Protein 9V8E (pdb70)

Secondary structure (DSSP, 8-state):
-HHHHHHHHHHHHHHHHHH-SS-HHHHHHHHT---EEE-SHHHHHHH----HHHHHHHHHHHHHHHHHHHHHHHHHTSTTGGGS-HHHHHHHHHHHHHHHHHHHHHTTEETTEEEEGGGTEEEEHHHHHTSTTTGGGTSHHHHHHHHHHHTT---HHHHHHHHHHHHT-TTSTT-S-HHHHHHHHHHHHHHHHHHHHHH-TT-TTHHHHHHHHHHHHHHHHHHHHHHHHHHHHH-SS----HHHHHHHTT-/--TT--------

Organism: Homo sapiens (NCBI:txid9606)

Solvent-accessible surface area: 12964 Å² total

Foldseek 3Di:
DVVVLVVLLVLLLVLLVVQDQCFLVNLVCPVVDPAQEAEDDVSVVVVDPDDPLLVVVVLVQVVLVSQLVSLLSSQVSQPPLVVPDVVQNVLLSLLQSQLLVLVRQLSQDDLFFGADDSRNYTYGLNRQLPDPPPSNPLCVLSSVLSHLSCVLVDGSSLSSLVSNLSSLDLPGPPHDDSVVSVVSSVSSLVSNLSVCCVVPVVDNCSSVVNVVCSVVSVVSVVVNLVSVVVCVPPVPPRDHPPVNCVSSVPD/DDDPCVVVVCVD

B-factor: mean 41.63, std 16.34, range [21.16, 153.34]

Nearest PDB structures (foldseek):
  3b0r-assembly1_A  TM=9.964E-01  e=2.193E-32  Homo sapiens
  5dsh-assembly1_A  TM=9.853E-01  e=3.657E-32  Homo sapiens
  3fur-assembly1_A  TM=9.824E-01  e=1.619E-31  Homo sapiens
  2pob-assembly1_B  TM=9.672E-01  e=5.420E-31  Homo sapiens
  8b90-assembly2_B  TM=9.955E-01  e=2.132E-29  Homo sapiens

Structure (mmCIF, N/CA/C/O backbone):
data_9V8E
#
_entry.id   9V8E
#
_cell.length_a   106.430
_cell.length_b   106.430
_cell.length_c   59.610
_cell.angle_alpha   90.00
_cell.angle_beta   90.00
_cell.angle_gamma   120.00
#
_symmetry.space_group_name_H-M   'P 65'
#
loop_
_entity.id
_entity.type
_entity.pdbx_description
1 polymer 'Peroxisome proliferator-activated receptor gamma'
2 polymer PG11
3 non-polymer DI(HYDROXYETHYL)ETHER
4 water water
#
loop_
_atom_site.group_PDB
_atom_site.id
_atom_site.type_symbol
_atom_site.label_atom_id
_atom_site.label_alt_id
_atom_site.label_comp_id
_atom_site.label_asym_id
_atom_site.label_entity_id
_atom_site.label_seq_id
_atom_site.pdbx_PDB_ins_code
_atom_site.Cartn_x
_atom_site.Cartn_y
_atom_site.Cartn_z
_atom_site.occupancy
_atom_site.B_iso_or_equiv
_atom_site.auth_seq_id
_atom_site.auth_comp_id
_atom_site.auth_asym_id
_atom_site.auth_atom_id
_atom_site.pdbx_PDB_model_num
ATOM 1 N N . GLU A 1 5 ? 11.105 33.083 -21.459 1.00 62.98 207 GLU A N 1
ATOM 2 C CA . GLU A 1 5 ? 9.822 32.863 -20.769 1.00 49.49 207 GLU A CA 1
ATOM 3 C C . GLU A 1 5 ? 9.227 34.211 -20.343 1.00 43.06 207 GLU A C 1
ATOM 4 O O . GLU A 1 5 ? 8.031 34.271 -20.205 1.00 35.25 207 GLU A O 1
ATOM 10 N N . SER A 1 6 ? 10.011 35.307 -20.164 1.00 39.96 208 SER A N 1
ATOM 11 C CA . SER A 1 6 ? 9.416 36.587 -19.778 1.00 39.17 208 SER A CA 1
ATOM 12 C C . SER A 1 6 ? 8.280 36.998 -20.719 1.00 38.33 208 SER A C 1
ATOM 13 O O . SER A 1 6 ? 7.197 37.435 -20.278 1.00 38.39 208 SER A O 1
ATOM 16 N N . ALA A 1 7 ? 8.429 36.793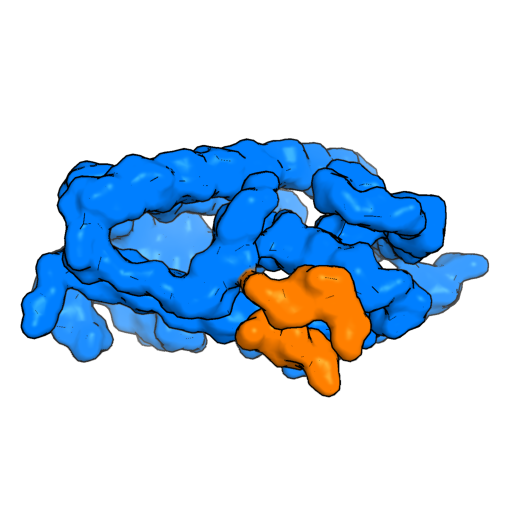 -22.047 1.00 41.96 209 ALA A N 1
ATOM 17 C CA . ALA A 1 7 ? 7.349 37.114 -22.988 1.00 45.67 209 ALA A CA 1
ATOM 18 C C . ALA A 1 7 ? 6.038 36.348 -22.731 1.00 42.87 209 ALA A C 1
ATOM 19 O O . ALA A 1 7 ? 4.945 36.848 -23.016 1.00 45.24 209 ALA A O 1
ATOM 21 N N . ASP A 1 8 ? 6.156 35.120 -22.270 1.00 37.67 210 ASP A N 1
ATOM 22 C CA . ASP A 1 8 ? 4.999 34.288 -21.976 1.00 37.22 210 ASP A CA 1
ATOM 23 C C . ASP A 1 8 ? 4.325 34.867 -20.721 1.00 32.03 210 ASP A C 1
ATOM 24 O O . ASP A 1 8 ? 3.110 34.913 -20.620 1.00 32.17 210 ASP A O 1
ATOM 29 N N . LEU A 1 9 ? 5.128 35.328 -19.767 1.00 31.42 211 LEU A N 1
ATOM 30 C CA . LEU A 1 9 ? 4.582 35.882 -18.538 1.00 29.90 211 LEU A CA 1
ATOM 31 C C . LEU A 1 9 ? 3.858 37.192 -18.825 1.00 30.47 211 LEU A C 1
ATOM 32 O O . LEU A 1 9 ? 2.870 37.514 -18.151 1.00 28.38 211 LEU A O 1
ATOM 37 N N . ARG A 1 10 ? 4.394 38.025 -19.743 1.00 30.36 212 ARG A N 1
ATOM 38 C CA . ARG A 1 10 ? 3.783 39.289 -20.036 1.00 31.70 212 ARG A CA 1
ATOM 39 C C . ARG A 1 10 ? 2.502 39.044 -20.826 1.00 33.26 212 ARG A C 1
ATOM 40 O O . ARG A 1 10 ? 1.519 39.795 -20.657 1.00 31.37 212 ARG A O 1
ATOM 48 N N . ALA A 1 11 ? 2.513 38.017 -21.693 1.00 34.69 213 ALA A N 1
ATOM 49 C CA . ALA A 1 11 ? 1.325 37.674 -22.470 1.00 33.90 213 ALA A CA 1
ATOM 50 C C . ALA A 1 11 ? 0.185 37.199 -21.557 1.00 33.95 213 ALA A C 1
ATOM 51 O O . ALA A 1 11 ? -0.981 37.578 -21.755 1.00 32.92 213 ALA A O 1
ATOM 53 N N . LEU A 1 12 ? 0.519 36.411 -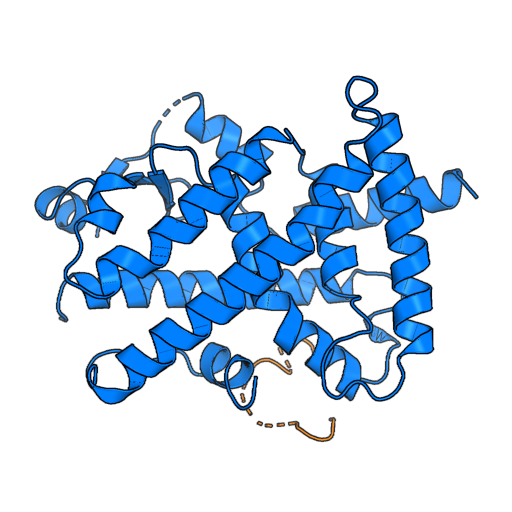20.544 1.00 30.58 214 LEU A N 1
ATOM 54 C CA . LEU A 1 12 ? -0.425 36.015 -19.499 1.00 30.11 214 LEU A CA 1
ATOM 55 C C . LEU A 1 12 ? -0.965 37.224 -18.727 1.00 30.75 214 LEU A C 1
ATOM 56 O O . LEU A 1 12 ? -2.179 37.357 -18.586 1.00 29.24 214 LEU A O 1
ATOM 61 N N . ALA A 1 13 ? -0.102 38.161 -18.327 1.00 27.46 215 ALA A N 1
ATOM 62 C CA . ALA A 1 13 ? -0.543 39.355 -17.631 1.00 29.71 215 ALA A CA 1
ATOM 63 C C . ALA A 1 13 ? -1.552 40.101 -18.498 1.00 31.08 215 ALA A C 1
ATOM 64 O O . ALA A 1 13 ? -2.568 40.598 -18.016 1.00 29.04 215 ALA A O 1
ATOM 66 N N . LYS A 1 14 ? -1.245 40.227 -19.795 1.00 30.08 216 LYS A N 1
ATOM 67 C CA . LYS A 1 14 ? -2.111 41.013 -20.656 1.00 32.84 216 LYS A CA 1
ATOM 68 C C . LYS A 1 14 ? -3.451 40.313 -20.844 1.00 30.53 216 LYS A C 1
ATOM 69 O O . LYS A 1 14 ? -4.502 40.974 -20.866 1.00 31.82 216 LYS A O 1
ATOM 75 N N . HIS A 1 15 ? -3.417 39.009 -21.053 1.00 30.54 217 HIS A N 1
ATOM 76 C CA . HIS A 1 15 ? -4.637 38.234 -21.191 1.00 32.08 217 HIS A CA 1
ATOM 77 C C . HIS A 1 15 ? -5.550 38.413 -19.979 1.00 30.43 217 HIS A C 1
ATOM 78 O O . HIS A 1 15 ? -6.756 38.616 -20.101 1.00 28.28 217 HIS A O 1
ATOM 85 N N . LEU A 1 16 ? -4.955 38.310 -18.783 1.00 26.97 218 LEU A N 1
ATOM 86 C CA . LEU A 1 16 ? -5.732 38.442 -17.560 1.00 26.40 218 LEU A CA 1
ATOM 87 C C . LEU A 1 16 ? -6.277 39.863 -17.408 1.00 26.61 218 LEU A C 1
ATOM 88 O O . LEU A 1 16 ? -7.425 40.050 -16.984 1.00 26.77 218 LEU A O 1
ATOM 93 N N . TYR A 1 17 ? -5.464 40.898 -17.667 1.00 28.34 219 TYR A N 1
ATOM 94 C CA . TYR A 1 17 ? -5.944 42.275 -17.611 1.00 27.90 219 TYR A CA 1
ATOM 95 C C . TYR A 1 17 ? -7.141 42.474 -18.555 1.00 28.67 219 TYR A C 1
ATOM 96 O O . TYR A 1 17 ? -8.172 43.035 -18.156 1.00 28.07 219 TYR A O 1
ATOM 105 N N . ASP A 1 18 ? -7.001 42.025 -19.813 1.00 30.26 220 ASP A N 1
ATOM 106 C CA . ASP A 1 18 ? -8.080 42.141 -20.790 1.00 32.87 220 ASP A CA 1
ATOM 107 C C . ASP A 1 18 ? -9.357 41.452 -20.304 1.00 31.78 220 ASP A C 1
ATOM 108 O O . ASP A 1 18 ? -10.470 41.993 -20.412 1.00 31.57 220 ASP A O 1
ATOM 113 N N . SER A 1 19 ? -9.207 40.246 -19.730 1.00 29.72 221 SER A N 1
ATOM 114 C CA . SER A 1 19 ? -10.341 39.528 -19.198 1.00 29.81 221 SER A CA 1
ATOM 115 C C . SER A 1 19 ? -10.971 40.240 -17.989 1.00 30.07 221 SER A C 1
ATOM 116 O O . SER A 1 19 ? -12.215 40.247 -17.797 1.00 29.85 221 SER A O 1
ATOM 119 N N . TYR A 1 20 ? -10.117 40.785 -17.116 1.00 26.76 222 TYR A N 1
ATOM 120 C CA . TYR A 1 20 ? -10.591 41.527 -15.980 1.00 26.79 222 TYR A CA 1
ATOM 121 C C . TYR A 1 20 ? -11.444 42.712 -16.432 1.00 29.92 222 TYR A C 1
ATOM 122 O O . TYR A 1 20 ? -12.518 42.911 -15.874 1.00 28.97 222 TYR A O 1
ATOM 131 N N . ILE A 1 21 ? -10.979 43.474 -17.448 1.00 27.85 223 ILE A N 1
ATOM 132 C CA . ILE A 1 21 ? -11.747 44.628 -17.965 1.00 29.21 223 ILE A CA 1
ATOM 133 C C . ILE A 1 21 ? -13.093 44.175 -18.540 1.00 30.05 223 ILE A C 1
ATOM 134 O O . ILE A 1 21 ? -14.134 44.850 -18.394 1.00 33.01 223 ILE A O 1
ATOM 139 N N . LYS A 1 22 ? -13.099 43.007 -19.172 1.00 30.40 224 LYS A N 1
ATOM 140 C CA . LYS A 1 22 ? -14.304 42.451 -19.770 1.00 30.04 224 LYS A CA 1
ATOM 141 C C . LYS A 1 22 ? -15.299 42.005 -18.692 1.00 33.59 224 LYS A C 1
ATOM 142 O O . LYS A 1 22 ? -16.507 42.038 -18.956 1.00 32.36 224 LYS A O 1
ATOM 148 N N . SER A 1 23 ? -14.811 41.596 -17.505 1.00 30.35 225 SER A N 1
ATOM 149 C CA . SER A 1 23 ? -15.599 40.898 -16.494 1.00 30.40 225 SER A CA 1
ATOM 150 C C . SER A 1 23 ? -16.142 41.829 -15.416 1.00 32.63 225 SER A C 1
ATOM 151 O O . SER A 1 23 ? -17.253 41.608 -14.935 1.00 33.54 225 SER A O 1
ATOM 154 N N . PHE A 1 24 ? -15.399 42.875 -15.037 1.00 29.42 226 PHE A N 1
ATOM 155 C CA . PHE A 1 24 ? -15.684 43.640 -13.837 1.00 30.37 226 PHE A CA 1
ATOM 156 C C . PHE A 1 24 ? -15.999 45.078 -14.240 1.00 32.24 226 PHE A C 1
ATOM 157 O O . PHE A 1 24 ? -15.108 45.811 -14.669 1.00 35.26 226 PHE A O 1
ATOM 165 N N . PRO A 1 25 ? -17.225 45.551 -13.976 1.00 31.50 227 PRO A N 1
ATOM 166 C CA . PRO A 1 25 ? -17.585 46.898 -14.406 1.00 35.93 227 PRO A CA 1
ATOM 167 C C . PRO A 1 25 ? -16.895 48.047 -13.675 1.00 37.66 227 PRO A C 1
ATOM 168 O O . PRO A 1 25 ? -16.517 49.036 -14.286 1.00 41.85 227 PRO A O 1
ATOM 172 N N . LEU A 1 26 ? -16.793 47.949 -12.359 1.00 35.11 228 LEU A N 1
ATOM 173 C CA . LEU A 1 26 ? -16.301 49.087 -11.598 1.00 35.70 228 LEU A CA 1
ATOM 174 C C . LEU A 1 26 ? -14.887 48.725 -11.124 1.00 34.07 228 LEU A C 1
ATOM 175 O O . LEU A 1 26 ? -14.717 48.159 -10.055 1.00 38.13 228 LEU A O 1
ATOM 180 N N . THR A 1 27 ? -13.936 49.072 -11.972 1.00 30.26 229 THR A N 1
ATOM 181 C CA . THR A 1 27 ? -12.504 48.838 -11.810 1.00 30.74 229 THR A CA 1
ATOM 182 C C . THR A 1 27 ? -11.949 49.850 -10.811 1.00 30.19 229 THR A C 1
ATOM 183 O O . THR A 1 27 ? -12.566 50.881 -10.534 1.00 32.18 229 THR A O 1
ATOM 187 N N . LYS A 1 28 ? -10.756 49.579 -10.305 1.00 28.76 230 LYS A N 1
ATOM 188 C CA . LYS A 1 28 ? -10.130 50.558 -9.409 1.00 30.36 230 LYS A CA 1
ATOM 189 C C . LYS A 1 28 ? -9.852 51.908 -10.101 1.00 33.08 230 LYS A C 1
ATOM 190 O O . LYS A 1 28 ? -10.029 52.969 -9.481 1.00 30.92 230 LYS A O 1
ATOM 196 N N . ALA A 1 29 ? -9.416 51.904 -11.380 1.00 30.53 231 ALA A N 1
ATOM 197 C CA . ALA A 1 29 ? -9.251 53.156 -12.109 1.00 33.73 231 ALA A CA 1
ATOM 198 C C . ALA A 1 29 ? -10.556 53.954 -12.118 1.00 37.16 231 ALA A C 1
ATOM 199 O O . ALA A 1 29 ? -10.538 55.164 -11.908 1.00 38.62 231 ALA A O 1
ATOM 201 N N . LYS A 1 30 ? -11.696 53.302 -12.367 1.00 34.41 232 LYS A N 1
ATOM 202 C CA . LYS A 1 30 ? -12.949 54.048 -12.443 1.00 35.05 232 LYS A CA 1
ATOM 203 C C . LYS A 1 30 ? -13.360 54.557 -11.061 1.00 39.15 232 LYS A C 1
ATOM 204 O O . LYS A 1 30 ? -13.801 55.710 -10.934 1.00 37.67 232 LYS A O 1
ATOM 210 N N . ALA A 1 31 ? -13.196 53.710 -10.036 1.00 34.59 233 ALA A N 1
ATOM 211 C CA . ALA A 1 31 ? -13.507 54.078 -8.665 1.00 36.33 233 ALA A CA 1
ATOM 212 C C . ALA A 1 31 ? -12.660 55.259 -8.217 1.00 37.30 233 ALA A C 1
ATOM 213 O O . ALA A 1 31 ? -13.164 56.191 -7.571 1.00 38.69 233 ALA A O 1
ATOM 215 N N . ARG A 1 32 ? -11.362 55.203 -8.514 1.00 35.67 234 ARG A N 1
ATOM 216 C CA . ARG A 1 32 ? -10.439 56.220 -8.017 1.00 38.27 234 ARG A CA 1
ATOM 217 C C . ARG A 1 32 ? -10.727 57.540 -8.749 1.00 42.32 234 ARG A C 1
ATOM 218 O O . ARG A 1 32 ? -10.591 58.610 -8.153 1.00 42.71 234 ARG A O 1
ATOM 226 N N . ALA A 1 33 ? -11.198 57.473 -10.005 1.00 43.69 235 ALA A N 1
ATOM 227 C CA . ALA A 1 33 ? -11.568 58.681 -10.715 1.00 43.38 235 ALA A CA 1
ATOM 228 C C . ALA A 1 33 ? -12.751 59.358 -10.021 1.00 50.63 235 ALA A C 1
ATOM 229 O O . ALA A 1 33 ? -12.772 60.582 -9.895 1.00 56.28 235 ALA A O 1
ATOM 231 N N . ILE A 1 34 ? -13.752 58.572 -9.620 1.00 45.15 236 ILE A N 1
ATOM 232 C CA . ILE A 1 34 ? -14.878 59.087 -8.851 1.00 48.64 236 ILE A CA 1
ATOM 233 C C . ILE A 1 34 ? -14.421 59.631 -7.497 1.00 51.70 236 ILE A C 1
ATOM 234 O O . ILE A 1 34 ? -14.724 60.781 -7.166 1.00 50.49 236 ILE A O 1
ATOM 239 N N . LEU A 1 35 ? -13.679 58.843 -6.730 1.00 45.09 237 LEU A N 1
ATOM 240 C CA . LEU A 1 35 ? -13.348 59.165 -5.344 1.00 44.38 237 LEU A CA 1
ATOM 241 C C . LEU A 1 35 ? -12.445 60.402 -5.228 1.00 54.52 237 LEU A C 1
ATOM 242 O O . LEU A 1 35 ? -12.428 61.013 -4.157 1.00 51.70 237 LEU A O 1
ATOM 247 N N . THR A 1 36 ? -11.677 60.726 -6.280 1.00 52.00 238 THR A N 1
ATOM 248 C CA . THR A 1 36 ? -10.777 61.868 -6.267 1.00 60.13 238 THR A CA 1
ATOM 249 C C . THR A 1 36 ? -11.399 63.077 -6.979 1.00 60.98 238 THR A C 1
ATOM 250 O O . THR A 1 36 ? -10.789 64.134 -6.998 1.00 68.34 238 THR A O 1
ATOM 254 N N . GLY A 1 37 ? -12.595 62.943 -7.564 1.00 60.55 239 GLY A N 1
ATOM 255 C CA . GLY A 1 37 ? -13.314 64.087 -8.109 1.00 64.00 239 GLY A CA 1
ATOM 256 C C . GLY A 1 37 ? -12.618 64.667 -9.326 1.00 68.05 239 GLY A C 1
ATOM 257 O O . GLY A 1 37 ? -12.040 63.849 -10.072 1.00 74.85 239 GLY A O 1
ATOM 258 N N . SER A 1 43 ? -20.622 63.483 -9.509 1.00 70.34 245 SER A N 1
ATOM 259 C CA . SER A 1 43 ? -20.337 63.402 -8.049 1.00 67.36 245 SER A CA 1
ATOM 260 C C . SER A 1 43 ? -21.377 62.508 -7.367 1.00 61.48 245 SER A C 1
ATOM 261 O O . SER A 1 43 ? -22.578 62.680 -7.581 1.00 58.15 245 SER A O 1
ATOM 264 N N . PRO A 1 44 ? -20.989 61.494 -6.555 1.00 59.40 246 PRO A N 1
ATOM 265 C CA . PRO A 1 44 ? -21.988 60.608 -5.952 1.00 52.66 246 PRO A CA 1
ATOM 266 C C . PRO A 1 44 ? -22.822 61.299 -4.863 1.00 43.55 246 PRO A C 1
ATOM 267 O O . PRO A 1 44 ? -22.344 62.151 -4.130 1.00 45.73 246 PRO A O 1
ATOM 271 N N . PHE A 1 45 ? -24.098 60.909 -4.777 1.00 43.09 247 PHE A N 1
ATOM 272 C CA . PHE A 1 45 ? -24.943 61.190 -3.627 1.00 39.32 247 PHE A CA 1
ATOM 273 C C . PHE A 1 45 ? -24.332 60.493 -2.410 1.00 36.21 247 PHE A C 1
ATOM 274 O O . PHE A 1 45 ? -23.795 59.380 -2.513 1.00 38.04 247 PHE A O 1
ATOM 282 N N . VAL A 1 46 ? -24.449 61.126 -1.251 1.00 33.64 248 VAL A N 1
ATOM 283 C CA . VAL A 1 46 ? -23.882 60.539 -0.039 1.00 32.40 248 VAL A CA 1
ATOM 284 C C . VAL A 1 46 ? -24.994 60.035 0.877 1.00 33.25 248 VAL A C 1
ATOM 285 O O . VAL A 1 46 ? -25.939 60.763 1.201 1.00 34.58 248 VAL A O 1
ATOM 289 N N . ILE A 1 47 ? -24.846 58.803 1.332 1.00 30.39 249 ILE A N 1
ATOM 290 C CA . ILE A 1 47 ? -25.661 58.242 2.401 1.00 31.47 249 ILE A CA 1
ATOM 291 C C . ILE A 1 47 ? -24.864 58.285 3.699 1.00 31.09 249 ILE A C 1
ATOM 292 O O . ILE A 1 47 ? -23.861 57.591 3.865 1.00 29.14 249 ILE A O 1
ATOM 297 N N . TYR A 1 48 ? -25.334 59.114 4.645 1.00 29.90 250 TYR A N 1
ATOM 298 C CA . TYR A 1 48 ? -24.634 59.365 5.881 1.00 30.28 250 TYR A CA 1
ATOM 299 C C . TYR A 1 48 ? -25.544 59.318 7.110 1.00 28.68 250 TYR A C 1
ATOM 300 O O . TYR A 1 48 ? -25.026 59.477 8.220 1.00 31.80 250 TYR A O 1
ATOM 309 N N . ASP A 1 49 ? -26.834 59.106 6.898 1.00 31.08 251 ASP A N 1
ATOM 310 C CA . ASP A 1 49 ? -27.848 59.120 7.945 1.00 34.62 251 ASP A CA 1
ATOM 311 C C . ASP A 1 49 ? -29.116 58.469 7.445 1.00 35.22 251 ASP A C 1
ATOM 312 O O . ASP A 1 49 ? -29.225 58.054 6.301 1.00 31.79 251 ASP A O 1
ATOM 317 N N . MET A 1 50 ? -30.106 58.353 8.339 1.00 35.41 252 MET A N 1
ATOM 318 C CA . MET A 1 50 ? -31.351 57.713 7.951 1.00 37.86 252 MET A CA 1
ATOM 319 C C . MET A 1 50 ? -32.082 58.498 6.869 1.00 35.77 252 MET A C 1
ATOM 320 O O . MET A 1 50 ? -32.651 57.910 5.942 1.00 39.95 252 MET A O 1
ATOM 325 N N . ASN A 1 51 ? -32.126 59.828 6.991 1.00 39.41 253 ASN A N 1
ATOM 326 C CA . ASN A 1 51 ? -32.811 60.635 5.999 1.00 41.65 253 ASN A CA 1
ATOM 327 C C . ASN A 1 51 ? -32.190 60.449 4.614 1.00 40.54 253 ASN A C 1
ATOM 328 O O . ASN A 1 51 ? -32.913 60.318 3.615 1.00 40.19 253 ASN A O 1
ATOM 333 N N . SER A 1 52 ? -30.855 60.531 4.540 1.00 37.41 254 SER A N 1
ATOM 334 C CA . SER A 1 52 ? -30.192 60.459 3.245 1.00 37.41 254 SER A CA 1
ATOM 335 C C . SER A 1 52 ? -30.331 59.044 2.672 1.00 39.30 254 SER A C 1
ATOM 336 O O . SER A 1 52 ? -30.399 58.892 1.471 1.00 40.86 254 SER A O 1
ATOM 339 N N . LEU A 1 53 ? -30.352 58.021 3.529 1.00 35.32 255 LEU A N 1
ATOM 340 C CA . LEU A 1 53 ? -30.634 56.653 3.128 1.00 36.67 255 LEU A CA 1
ATOM 341 C C . LEU A 1 53 ? -31.981 56.612 2.419 1.00 42.05 255 LEU A C 1
ATOM 342 O O . LEU A 1 53 ? -32.105 56.094 1.320 1.00 45.21 255 LEU A O 1
ATOM 347 N N . MET A 1 54 ? -33.000 57.184 3.046 1.00 41.82 256 MET A N 1
ATOM 348 C CA . MET A 1 54 ? -34.323 57.136 2.442 1.00 47.40 256 MET A CA 1
ATOM 349 C C . MET A 1 54 ? -34.346 57.879 1.105 1.00 51.88 256 MET A C 1
ATOM 350 O O . MET A 1 54 ? -34.995 57.425 0.156 1.00 57.77 256 MET A O 1
ATOM 355 N N . MET A 1 55 ? -33.668 59.034 1.027 1.00 52.39 257 MET A N 1
ATOM 356 C CA . MET A 1 55 ? -33.578 59.775 -0.220 1.00 53.91 257 MET A CA 1
ATOM 357 C C . MET A 1 55 ? -32.755 58.981 -1.227 1.00 56.01 257 MET A C 1
ATOM 358 O O . MET A 1 55 ? -33.066 58.981 -2.410 1.00 63.09 257 MET A O 1
ATOM 363 N N . GLY A 1 56 ? -31.692 58.344 -0.745 1.00 58.15 258 GLY A N 1
ATOM 364 C CA . GLY A 1 56 ? -30.869 57.464 -1.555 1.00 62.44 258 GLY A CA 1
ATOM 365 C C . GLY A 1 56 ? -31.694 56.342 -2.189 1.00 62.51 258 GLY A C 1
ATOM 366 O O . GLY A 1 56 ? -31.549 56.102 -3.380 1.00 68.11 258 GLY A O 1
ATOM 367 N N . GLU A 1 57 ? -32.549 55.674 -1.398 1.00 60.70 259 GLU A N 1
ATOM 368 C CA . GLU A 1 57 ? -33.315 54.519 -1.859 1.00 61.08 259 GLU A CA 1
ATOM 369 C C . GLU A 1 57 ? -34.230 54.929 -3.025 1.00 60.78 259 GLU A C 1
ATOM 370 O O . GLU A 1 57 ? -34.539 56.142 -3.094 1.00 65.55 259 GLU A O 1
ATOM 376 N N . SER A 1 72 ? -42.138 46.526 4.393 1.00 67.04 274 SER A N 1
ATOM 377 C CA . SER A 1 72 ? -40.688 46.838 4.238 1.00 69.84 274 SER A CA 1
ATOM 378 C C . SER A 1 72 ? -39.962 46.610 5.569 1.00 63.82 274 SER A C 1
ATOM 379 O O . SER A 1 72 ? -40.556 46.644 6.634 1.00 61.82 274 SER A O 1
ATOM 382 N N . LYS A 1 73 ? -38.667 46.306 5.510 1.00 55.49 275 LYS A N 1
ATOM 383 C CA . LYS A 1 73 ? -37.990 45.755 6.670 1.00 47.55 275 LYS A CA 1
ATOM 384 C C . LYS A 1 73 ? -37.258 46.855 7.448 1.00 40.41 275 LYS A C 1
ATOM 385 O O . LYS A 1 73 ? -37.029 47.957 6.953 1.00 42.16 275 LYS A O 1
ATOM 387 N N . GLU A 1 74 ? -36.758 46.470 8.626 1.00 41.10 276 GLU A N 1
ATOM 388 C CA . GLU A 1 74 ? -35.837 47.297 9.398 1.00 41.52 276 GLU A CA 1
ATOM 389 C C . GLU A 1 74 ? -34.622 47.747 8.585 1.00 45.33 276 GLU A C 1
ATOM 390 O O . GLU A 1 74 ? -34.074 46.999 7.741 1.00 43.09 276 GLU A O 1
ATOM 396 N N . VAL A 1 75 ? -34.142 48.964 8.897 1.00 41.80 277 VAL A N 1
ATOM 397 C CA . VAL A 1 75 ? -33.121 49.654 8.126 1.00 43.88 277 VAL A CA 1
ATOM 398 C C . VAL A 1 75 ? -31.879 48.760 7.923 1.00 47.48 277 VAL A C 1
ATOM 399 O O . VAL A 1 75 ? -31.358 48.651 6.804 1.00 46.91 277 VAL A O 1
ATOM 403 N N . ALA A 1 76 ? -31.350 48.200 9.015 1.00 42.82 278 ALA A N 1
ATOM 404 C CA . ALA A 1 76 ? -30.083 47.484 8.959 1.00 42.36 278 ALA A CA 1
ATOM 405 C C . ALA A 1 76 ? -30.233 46.269 8.040 1.00 45.75 278 ALA A C 1
ATOM 406 O O . ALA A 1 76 ? -29.300 45.900 7.298 1.00 41.89 278 ALA A O 1
ATOM 408 N N . ILE A 1 77 ? -31.421 45.656 8.068 1.00 42.41 279 ILE A N 1
ATOM 409 C CA . ILE A 1 77 ? -31.696 44.469 7.274 1.00 44.97 279 ILE A CA 1
ATOM 410 C C . ILE A 1 77 ? -31.771 44.841 5.786 1.00 46.92 279 ILE A C 1
ATOM 411 O O . ILE A 1 77 ? -31.323 44.055 4.951 1.00 44.59 279 ILE A O 1
ATOM 416 N N . ARG A 1 78 ? -32.442 45.945 5.452 1.00 45.39 280 ARG A N 1
ATOM 417 C CA . ARG A 1 78 ? -32.553 46.442 4.086 1.00 44.59 280 ARG A CA 1
ATOM 418 C C . ARG A 1 78 ? -31.164 46.669 3.482 1.00 47.86 280 ARG A C 1
ATOM 419 O O . ARG A 1 78 ? -30.941 46.310 2.330 1.00 51.50 280 ARG A O 1
ATOM 427 N N . ILE A 1 79 ? -30.256 47.266 4.254 1.00 43.20 281 ILE A N 1
ATOM 428 C CA . ILE A 1 79 ? -28.881 47.512 3.815 1.00 46.47 281 ILE A CA 1
ATOM 429 C C . ILE A 1 79 ? -28.169 46.163 3.617 1.00 46.25 281 ILE A C 1
ATOM 430 O O . ILE A 1 79 ? -27.547 45.928 2.575 1.00 48.15 281 ILE A O 1
ATOM 435 N N . PHE A 1 80 ? -28.239 45.285 4.623 1.00 40.91 282 PHE A N 1
ATOM 436 C CA . PHE A 1 80 ? -27.649 43.954 4.510 1.00 44.89 282 PHE A CA 1
ATOM 437 C C . PHE A 1 80 ? -28.123 43.221 3.248 1.00 48.53 282 PHE A C 1
ATOM 438 O O . PHE A 1 80 ? -27.329 42.517 2.608 1.00 45.14 282 PHE A O 1
ATOM 446 N N . GLN A 1 81 ? -29.417 43.307 2.915 1.00 45.49 283 GLN A N 1
ATOM 447 C CA . GLN A 1 81 ? -29.977 42.645 1.742 1.00 54.18 283 GLN A CA 1
ATOM 448 C C . GLN A 1 81 ? -29.410 43.248 0.447 1.00 58.70 283 GLN A C 1
ATOM 449 O O . GLN A 1 81 ? -29.102 42.506 -0.484 1.00 57.72 283 GLN A O 1
ATOM 455 N N . GLY A 1 82 ? -29.254 44.578 0.407 1.00 53.58 284 GLY A N 1
ATOM 456 C CA . GLY A 1 82 ? -28.514 45.265 -0.649 1.00 53.53 284 GLY A CA 1
ATOM 457 C C . GLY A 1 82 ? -27.105 44.698 -0.850 1.00 54.27 284 GLY A C 1
ATOM 458 O O . GLY A 1 82 ? -26.696 44.415 -1.979 1.00 53.59 284 GLY A O 1
ATOM 459 N N . CYS A 1 83 ? -26.377 44.498 0.252 1.00 46.82 285 CYS A N 1
ATOM 460 C CA . CYS A 1 83 ? -25.011 43.987 0.189 1.00 49.02 285 CYS A CA 1
ATOM 461 C C . CYS A 1 83 ? -25.006 42.587 -0.423 1.00 54.77 285 CYS A C 1
ATOM 462 O O . CYS A 1 83 ? -24.086 42.225 -1.146 1.00 54.05 285 CYS A O 1
ATOM 465 N N . GLN A 1 84 ? -26.034 41.795 -0.109 1.00 51.66 286 GLN A N 1
ATOM 466 C CA . GLN A 1 84 ? -26.153 40.440 -0.595 1.00 55.26 286 GLN A CA 1
ATOM 467 C C . GLN A 1 84 ? -26.356 40.401 -2.101 1.00 56.98 286 GLN A C 1
ATOM 468 O O . GLN A 1 84 ? -25.772 39.548 -2.780 1.00 49.74 286 GLN A O 1
ATOM 474 N N . PHE A 1 85 ? -27.176 41.303 -2.627 1.00 49.56 287 PHE A N 1
ATOM 475 C CA . PHE A 1 85 ? -27.403 41.317 -4.066 1.00 56.09 287 PHE A CA 1
ATOM 476 C C . PHE A 1 85 ? -26.133 41.733 -4.819 1.00 51.82 287 PHE A C 1
ATOM 477 O O . PHE A 1 85 ? -25.869 41.203 -5.899 1.00 49.98 287 PHE A O 1
ATOM 485 N N . ARG A 1 86 ? -25.361 42.684 -4.269 1.00 47.03 288 ARG A N 1
ATOM 486 C CA . ARG A 1 86 ? -24.114 43.095 -4.890 1.00 47.49 288 ARG A CA 1
ATOM 487 C C . ARG A 1 86 ? -23.130 41.920 -4.899 1.00 43.89 288 ARG A C 1
ATOM 488 O O . ARG A 1 86 ? -22.361 41.759 -5.863 1.00 39.07 288 ARG A O 1
ATOM 496 N N . SER A 1 87 ? -23.129 41.127 -3.803 1.00 40.71 289 SER A N 1
ATOM 497 C CA . SER A 1 87 ? -22.237 39.983 -3.713 1.00 37.99 289 SER A CA 1
ATOM 498 C C . SER A 1 87 ? -22.609 38.988 -4.802 1.00 35.96 289 SER A C 1
ATOM 499 O O . SER A 1 87 ? -21.736 38.292 -5.294 1.00 32.68 289 SER A O 1
ATOM 502 N N . VAL A 1 88 ? -23.899 38.789 -5.065 1.00 35.43 290 VAL A N 1
ATOM 503 C CA . VAL A 1 88 ? -24.340 37.838 -6.080 1.00 37.12 290 VAL A CA 1
ATOM 504 C C . VAL A 1 88 ? -23.854 38.216 -7.487 1.00 35.54 290 VAL A C 1
ATOM 505 O O . VAL A 1 88 ? -23.333 37.352 -8.237 1.00 35.67 290 VAL A O 1
ATOM 509 N N . GLU A 1 89 ? -23.929 39.497 -7.804 1.00 32.95 291 GLU A N 1
ATOM 510 C CA . GLU A 1 89 ? -23.398 40.013 -9.054 1.00 33.97 291 GLU A CA 1
ATOM 511 C C . GLU A 1 89 ? -21.890 39.744 -9.077 1.00 33.25 291 GLU A C 1
ATOM 512 O O . GLU A 1 89 ? -21.372 39.343 -10.105 1.00 33.51 291 GLU A O 1
ATOM 518 N N . ALA A 1 90 ? -21.205 39.888 -7.940 1.00 32.35 292 ALA A N 1
ATOM 519 C CA . ALA A 1 90 ? -19.764 39.730 -7.927 1.00 32.76 292 ALA A CA 1
ATOM 520 C C . ALA A 1 90 ? -19.413 38.269 -8.146 1.00 31.60 292 ALA A C 1
ATOM 521 O O . ALA A 1 90 ? -18.442 37.985 -8.819 1.00 27.75 292 ALA A O 1
ATOM 523 N N . VAL A 1 91 ? -20.145 37.351 -7.507 1.00 28.53 293 VAL A N 1
ATOM 524 C CA . VAL A 1 91 ? -19.872 35.933 -7.731 1.00 30.55 293 VAL A CA 1
ATOM 525 C C . VAL A 1 91 ? -19.965 35.606 -9.224 1.00 30.77 293 VAL A C 1
ATOM 526 O O . VAL A 1 91 ? -19.146 34.852 -9.726 1.00 30.65 293 VAL A O 1
ATOM 530 N N . GLN A 1 92 ? -20.970 36.137 -9.909 1.00 29.28 294 GLN A N 1
ATOM 531 C CA . GLN A 1 92 ? -21.140 35.895 -11.337 1.00 31.36 294 GLN A CA 1
ATOM 532 C C . GLN A 1 92 ? -19.919 36.398 -12.129 1.00 31.10 294 GLN A C 1
ATOM 533 O O . GLN A 1 92 ? -19.350 35.682 -12.957 1.00 31.40 294 GLN A O 1
ATOM 539 N N . GLU A 1 93 ? -19.482 37.598 -11.802 1.00 29.11 295 GLU A N 1
ATOM 540 C CA . GLU A 1 93 ? -18.366 38.232 -12.533 1.00 29.29 295 GLU A CA 1
ATOM 541 C C . GLU A 1 93 ? -17.060 37.488 -12.277 1.00 28.57 295 GLU A C 1
ATOM 542 O O . GLU A 1 93 ? -16.257 37.283 -13.193 1.00 29.68 295 GLU A O 1
ATOM 548 N N . ILE A 1 94 ? -16.815 37.124 -11.007 1.00 25.23 296 ILE A N 1
ATOM 549 C CA . ILE A 1 94 ? -15.629 36.399 -10.614 1.00 26.82 296 ILE A CA 1
ATOM 550 C C . ILE A 1 94 ? -15.586 35.058 -11.307 1.00 26.29 296 ILE A C 1
ATOM 551 O O . ILE A 1 94 ? -14.508 34.596 -11.715 1.00 25.75 296 ILE A O 1
ATOM 556 N N . THR A 1 95 ? -16.742 34.350 -11.417 1.00 25.12 297 THR A N 1
ATOM 557 C CA . THR A 1 95 ? -16.762 33.066 -12.050 1.00 25.76 297 THR A CA 1
ATOM 558 C C . THR A 1 95 ? -16.458 33.206 -13.551 1.00 27.72 297 THR A C 1
ATOM 559 O O . THR A 1 95 ? -15.714 32.354 -14.072 1.00 27.68 297 THR A O 1
ATOM 563 N N . GLU A 1 96 ? -16.990 34.252 -14.204 1.00 28.01 298 GLU A N 1
ATOM 564 C CA . GLU A 1 96 ? -16.708 34.490 -15.623 1.00 31.37 298 GLU A CA 1
ATOM 565 C C . GLU A 1 96 ? -15.208 34.774 -15.816 1.00 31.37 298 GLU A C 1
ATOM 566 O O . GLU A 1 96 ? -14.570 34.220 -16.725 1.00 29.65 298 GLU A O 1
ATOM 572 N N . TYR A 1 97 ? -14.621 35.545 -14.903 1.00 28.55 299 TYR A N 1
ATOM 573 C CA . TYR A 1 97 ? -13.188 35.787 -14.902 1.00 26.38 299 TYR A CA 1
ATOM 574 C C . TYR A 1 97 ? -12.405 34.477 -14.761 1.00 29.77 299 TYR A C 1
ATOM 575 O O . TYR A 1 97 ? -11.399 34.256 -15.472 1.00 26.35 299 TYR A O 1
ATOM 584 N N . ALA A 1 98 ? -12.781 33.619 -13.776 1.00 26.32 300 ALA A N 1
ATOM 585 C CA . ALA A 1 98 ? -12.073 32.370 -13.536 1.00 27.40 300 ALA A CA 1
ATOM 586 C C . ALA A 1 98 ? -11.964 31.535 -14.811 1.00 28.03 300 ALA A C 1
ATOM 587 O O . ALA A 1 98 ? -10.928 30.909 -15.059 1.00 27.98 300 ALA A O 1
ATOM 589 N N . LYS A 1 99 ? -13.050 31.518 -15.593 1.00 27.28 301 LYS A N 1
ATOM 590 C CA . LYS A 1 99 ? -13.098 30.745 -16.808 1.00 29.53 301 LYS A CA 1
ATOM 591 C C . LYS A 1 99 ? -12.035 31.174 -17.806 1.00 32.00 301 LYS A C 1
ATOM 592 O O . LYS A 1 99 ? -11.702 30.364 -18.665 1.00 32.99 301 LYS A O 1
ATOM 598 N N . SER A 1 100 ? -11.560 32.408 -17.696 1.00 29.67 302 SER A N 1
ATOM 599 C CA . SER A 1 100 ? -10.569 32.979 -18.583 1.00 30.36 302 SER A CA 1
ATOM 600 C C . SER A 1 100 ? -9.153 32.602 -18.193 1.00 31.42 302 SER A C 1
ATOM 601 O O . SER A 1 100 ? -8.226 32.912 -18.928 1.00 30.82 302 SER A O 1
ATOM 604 N N . ILE A 1 101 ? -8.956 32.082 -16.979 1.00 27.15 303 ILE A N 1
ATOM 605 C CA . ILE A 1 101 ? -7.599 31.807 -16.502 1.00 28.02 303 ILE A CA 1
ATOM 606 C C . ILE A 1 101 ? -7.104 30.562 -17.191 1.00 27.58 303 ILE A C 1
ATOM 607 O O . ILE A 1 101 ? -7.723 29.472 -17.092 1.00 28.22 303 ILE A O 1
ATOM 612 N N . PRO A 1 102 ? -6.019 30.610 -17.983 1.00 29.77 304 PRO A N 1
ATOM 613 C CA . PRO A 1 102 ? -5.621 29.432 -18.738 1.00 31.87 304 PRO A CA 1
ATOM 614 C C . PRO A 1 102 ? -5.373 28.222 -17.862 1.00 30.52 304 PRO A C 1
ATOM 615 O O . PRO A 1 102 ? -4.711 28.328 -16.828 1.00 32.83 304 PRO A O 1
ATOM 619 N N . GLY A 1 103 ? -6.058 27.134 -18.232 1.00 30.96 305 GLY A N 1
ATOM 620 C CA . GLY A 1 103 ? -6.046 25.852 -17.566 1.00 30.87 305 GLY A CA 1
ATOM 621 C C . GLY A 1 103 ? -7.219 25.620 -16.604 1.00 27.24 305 GLY A C 1
ATOM 622 O O . GLY A 1 103 ? -7.488 24.469 -16.280 1.00 28.73 305 GLY A O 1
ATOM 623 N N . PHE A 1 104 ? -7.907 26.680 -16.174 1.00 26.74 306 PHE A N 1
ATOM 624 C CA . PHE A 1 104 ? -8.899 26.549 -15.113 1.00 25.43 306 PHE A CA 1
ATOM 625 C C . PHE A 1 104 ? -10.030 25.595 -15.540 1.00 26.30 306 PHE A C 1
ATOM 626 O O . PHE A 1 104 ? -10.414 24.719 -14.768 1.00 26.59 306 PHE A O 1
ATOM 634 N N . VAL A 1 105 ? -10.578 25.782 -16.732 1.00 26.34 307 VAL A N 1
ATOM 635 C CA . VAL A 1 105 ? -11.720 24.948 -17.118 1.00 30.19 307 VAL A CA 1
ATOM 636 C C . VAL A 1 105 ? -11.287 23.542 -17.535 1.00 32.04 307 VAL A C 1
ATOM 637 O O . VAL A 1 105 ? -12.163 22.695 -17.775 1.00 32.85 307 VAL A O 1
ATOM 641 N N . ASN A 1 106 ? -9.983 23.239 -17.566 1.00 29.97 308 ASN A N 1
ATOM 642 C CA . ASN A 1 106 ? -9.482 21.900 -17.841 1.00 31.90 308 ASN A CA 1
ATOM 643 C C . ASN A 1 106 ? -9.234 21.130 -16.566 1.00 30.55 308 ASN A C 1
ATOM 644 O O . ASN A 1 106 ? -8.898 19.929 -16.616 1.00 32.00 308 ASN A O 1
ATOM 649 N N . LEU A 1 107 ? -9.413 21.766 -15.408 1.00 28.31 309 LEU A N 1
ATOM 650 C CA . LEU A 1 107 ? -9.309 21.075 -14.132 1.00 25.76 309 LEU A CA 1
ATOM 651 C C . LEU A 1 107 ? -10.527 20.182 -13.924 1.00 30.25 309 LEU A C 1
ATOM 652 O O . LEU A 1 107 ? -11.612 20.504 -14.432 1.00 29.92 309 LEU A O 1
ATOM 657 N N . ASP A 1 108 ? -10.376 19.158 -13.070 1.00 29.21 310 ASP A N 1
ATOM 658 C CA . ASP A 1 108 ? -11.532 18.375 -12.619 1.00 31.75 310 ASP A CA 1
ATOM 659 C C . ASP A 1 108 ? -12.638 19.346 -12.163 1.00 31.51 310 ASP A C 1
ATOM 660 O O . ASP A 1 108 ? -12.368 20.279 -11.388 1.00 28.92 310 ASP A O 1
ATOM 665 N N . LEU A 1 109 ? -13.901 19.113 -12.587 1.00 28.36 311 LEU A N 1
ATOM 666 C CA . LEU A 1 109 ? -14.934 20.112 -12.354 1.00 27.54 311 LEU A CA 1
ATOM 667 C C . LEU A 1 109 ? -15.253 20.191 -10.866 1.00 26.49 311 LEU A C 1
ATOM 668 O O . LEU A 1 109 ? -15.635 21.254 -10.360 1.00 26.12 311 LEU A O 1
ATOM 673 N N . ASN A 1 110 ? -15.086 19.077 -10.132 1.00 26.21 312 ASN A N 1
ATOM 674 C CA . ASN A 1 110 ? -15.258 19.120 -8.679 1.00 27.22 312 ASN A CA 1
ATOM 675 C C . ASN A 1 110 ? -14.334 20.188 -8.068 1.00 26.12 312 ASN A C 1
ATOM 676 O O . ASN A 1 110 ? -14.672 20.934 -7.124 1.00 28.36 312 ASN A O 1
ATOM 681 N N . ASP A 1 111 ? -13.104 20.201 -8.568 1.00 27.97 313 ASP A N 1
ATOM 682 C CA . ASP A 1 111 ? -12.101 21.119 -8.041 1.00 26.10 313 ASP A CA 1
ATOM 683 C C . ASP A 1 111 ? -12.347 22.554 -8.511 1.00 25.34 313 ASP A C 1
ATOM 684 O O . ASP A 1 111 ? -12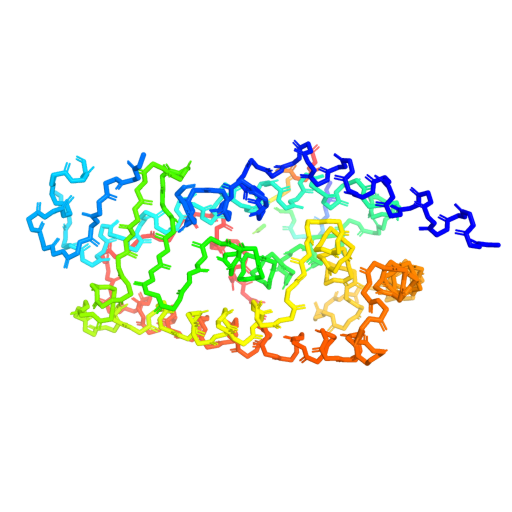.108 23.494 -7.743 1.00 26.18 313 ASP A O 1
ATOM 689 N N . GLN A 1 112 ? -12.818 22.750 -9.751 1.00 25.21 314 GLN A N 1
ATOM 690 C CA . GLN A 1 112 ? -13.291 24.073 -10.148 1.00 25.17 314 GLN A CA 1
ATOM 691 C C . GLN A 1 112 ? -14.321 24.658 -9.179 1.00 26.21 314 GLN A C 1
ATOM 692 O O . GLN A 1 112 ? -14.205 25.817 -8.751 1.00 25.45 314 GLN A O 1
ATOM 698 N N . VAL A 1 113 ? -15.292 23.831 -8.777 1.00 25.07 315 VAL A N 1
ATOM 699 C CA . VAL A 1 113 ? -16.320 24.260 -7.864 1.00 26.52 315 VAL A CA 1
ATOM 700 C C . VAL A 1 113 ? -15.729 24.569 -6.500 1.00 25.52 315 VAL A C 1
ATOM 701 O O . VAL A 1 113 ? -16.071 25.598 -5.902 1.00 26.66 315 VAL A O 1
ATOM 705 N N . THR A 1 114 ? -14.807 23.722 -6.005 1.00 26.72 316 THR A N 1
ATOM 706 C CA . THR A 1 114 ? -14.190 23.971 -4.701 1.00 27.14 316 THR A CA 1
ATOM 707 C C . THR A 1 114 ? -13.424 25.300 -4.745 1.00 24.71 316 THR A C 1
ATOM 708 O O . THR A 1 114 ? -13.475 26.099 -3.836 1.00 25.13 316 THR A O 1
ATOM 712 N N . LEU A 1 115 ? -12.678 25.548 -5.825 1.00 25.24 317 LEU A N 1
ATOM 713 C CA . LEU A 1 115 ? -11.839 26.747 -5.903 1.00 24.68 317 LEU A CA 1
ATOM 714 C C . LEU A 1 115 ? -12.732 28.000 -5.892 1.00 25.78 317 LEU A C 1
ATOM 715 O O . LEU A 1 115 ? -12.419 29.000 -5.251 1.00 24.77 317 LEU A O 1
ATOM 720 N N . LEU A 1 116 ? -13.857 27.922 -6.589 1.00 24.25 318 LEU A N 1
ATOM 721 C CA . LEU A 1 116 ? -14.787 29.044 -6.579 1.00 25.88 318 LEU A CA 1
ATOM 722 C C . LEU A 1 116 ? -15.446 29.212 -5.212 1.00 26.54 318 LEU A C 1
ATOM 723 O O . LEU A 1 116 ? -15.496 30.341 -4.706 1.00 27.10 318 LEU A O 1
ATOM 728 N N . LYS A 1 117 ? -15.897 28.105 -4.618 1.00 26.10 319 LYS A N 1
ATOM 729 C CA . LYS A 1 117 ? -16.557 28.148 -3.322 1.00 27.20 319 LYS A CA 1
ATOM 730 C C . LYS A 1 117 ? -15.737 28.913 -2.280 1.00 30.06 319 LYS A C 1
ATOM 731 O O . LYS A 1 117 ? -16.269 29.746 -1.528 1.00 28.80 319 LYS A O 1
ATOM 737 N N . TYR A 1 118 ? -14.450 28.598 -2.215 1.00 28.53 320 TYR A N 1
ATOM 738 C CA . TYR A 1 118 ? -13.586 29.149 -1.197 1.00 31.86 320 TYR A CA 1
ATOM 739 C C . TYR A 1 118 ? -12.940 30.444 -1.663 1.00 34.45 320 TYR A C 1
ATOM 740 O O . TYR A 1 118 ? -12.481 31.207 -0.835 1.00 34.10 320 TYR A O 1
ATOM 749 N N . GLY A 1 119 ? -12.849 30.693 -2.970 1.00 27.62 321 GLY A N 1
ATOM 750 C CA . GLY A 1 119 ? -12.125 31.844 -3.475 1.00 25.98 321 GLY A CA 1
ATOM 751 C C . GLY A 1 119 ? -12.986 33.105 -3.575 1.00 25.58 321 GLY A C 1
ATOM 752 O O . GLY A 1 119 ? -12.493 34.212 -3.454 1.00 28.04 321 GLY A O 1
ATOM 753 N N . VAL A 1 120 ? -14.302 32.946 -3.778 1.00 26.94 322 VAL A N 1
ATOM 754 C CA . VAL A 1 120 ? -15.087 34.102 -4.194 1.00 27.97 322 VAL A CA 1
ATOM 755 C C . VAL A 1 120 ? -15.082 35.158 -3.091 1.00 26.87 322 VAL A C 1
ATOM 756 O O . VAL A 1 120 ? -14.964 36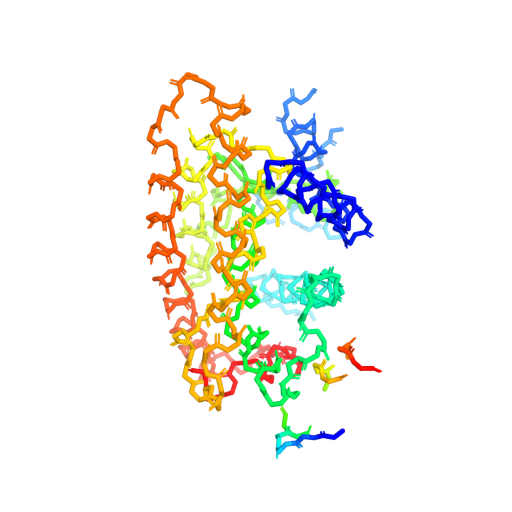.325 -3.426 1.00 28.80 322 VAL A O 1
ATOM 760 N N . HIS A 1 121 ? -15.223 34.800 -1.806 1.00 29.17 323 HIS A N 1
ATOM 761 C CA . HIS A 1 121 ? -15.279 35.856 -0.798 1.00 30.36 323 HIS A CA 1
ATOM 762 C C . HIS A 1 121 ? -13.964 36.591 -0.665 1.00 28.70 323 HIS A C 1
ATOM 763 O O . HIS A 1 121 ? -13.967 37.808 -0.393 1.00 29.22 323 HIS A O 1
ATOM 770 N N . GLU A 1 122 ? -12.855 35.865 -0.774 1.00 27.59 324 GLU A N 1
ATOM 771 C CA . GLU A 1 122 ? -11.557 36.530 -0.699 1.00 25.62 324 GLU A CA 1
ATOM 772 C C . GLU A 1 122 ? -11.444 37.589 -1.799 1.00 25.03 324 GLU A C 1
ATOM 773 O O . GLU A 1 122 ? -10.873 38.667 -1.596 1.00 27.98 324 GLU A O 1
ATOM 779 N N . ILE A 1 123 ? -11.928 37.246 -2.994 1.00 24.05 325 ILE A N 1
ATOM 780 C CA . ILE A 1 123 ? -11.863 38.138 -4.116 1.00 23.54 325 ILE A CA 1
ATOM 781 C C . ILE A 1 123 ? -12.825 39.314 -3.909 1.00 25.10 325 ILE A C 1
ATOM 782 O O . ILE A 1 123 ? -12.470 40.462 -4.224 1.00 26.16 325 ILE A O 1
ATOM 787 N N . ILE A 1 124 ? -14.036 39.029 -3.375 1.00 25.17 326 ILE A N 1
ATOM 788 C CA . ILE A 1 124 ? -14.975 40.110 -3.093 1.00 27.50 326 ILE A CA 1
ATOM 789 C C . ILE A 1 124 ? -14.311 41.180 -2.228 1.00 25.00 326 ILE A C 1
ATOM 790 O O . ILE A 1 124 ? -14.402 42.402 -2.552 1.00 26.35 326 ILE A O 1
ATOM 795 N N . TYR A 1 125 ? -13.650 40.776 -1.147 1.00 26.79 327 TYR A N 1
ATOM 796 C CA . TYR A 1 125 ? -13.102 41.767 -0.225 1.00 27.21 327 TYR A CA 1
ATOM 797 C C . TYR A 1 125 ? -11.879 42.463 -0.806 1.00 26.74 327 TYR A C 1
ATOM 798 O O . TYR A 1 125 ? -11.689 43.647 -0.519 1.00 26.60 327 TYR A O 1
ATOM 807 N N . THR A 1 126 ? -11.083 41.761 -1.629 1.00 24.81 328 THR A N 1
ATOM 808 C CA . THR A 1 126 ? -10.003 42.389 -2.375 1.00 25.32 328 THR A CA 1
ATOM 809 C C . THR A 1 126 ? -10.531 43.500 -3.275 1.00 27.17 328 THR A C 1
ATOM 810 O O . THR A 1 126 ? -10.022 44.616 -3.278 1.00 27.21 328 THR A O 1
ATOM 814 N N . MET A 1 127 ? -11.573 43.208 -4.039 1.00 26.42 329 MET A N 1
ATOM 815 C CA . MET A 1 127 ? -12.067 44.153 -5.044 1.00 27.26 329 MET A CA 1
ATOM 816 C C . MET A 1 127 ? -12.895 45.269 -4.365 1.00 27.22 329 MET A C 1
ATOM 817 O O . MET A 1 127 ? -12.930 46.370 -4.860 1.00 29.15 329 MET A O 1
ATOM 822 N N . LEU A 1 128 ? -13.527 44.979 -3.241 1.00 26.52 330 LEU A N 1
ATOM 823 C CA . LEU A 1 128 ? -14.255 45.977 -2.469 1.00 27.18 330 LEU A CA 1
ATOM 824 C C . LEU A 1 128 ? -13.294 47.061 -2.029 1.00 26.75 330 LEU A C 1
ATOM 825 O O . LEU A 1 128 ? -13.661 48.223 -1.967 1.00 26.63 330 LEU A O 1
ATOM 830 N N . ALA A 1 129 ? -12.049 46.715 -1.672 1.00 27.25 331 ALA A N 1
ATOM 831 C CA . ALA A 1 129 ? -11.098 47.747 -1.267 1.00 27.19 331 ALA A CA 1
ATOM 832 C C . ALA A 1 129 ? -10.911 48.801 -2.353 1.00 27.61 331 ALA A C 1
ATOM 833 O O . ALA A 1 129 ? -10.678 49.964 -2.043 1.00 28.82 331 ALA A O 1
ATOM 835 N N . SER A 1 130 ? -11.017 48.436 -3.635 1.00 25.81 332 SER A N 1
ATOM 836 C CA . SER A 1 130 ? -10.902 49.393 -4.723 1.00 27.03 332 SER A CA 1
ATOM 837 C C . SER A 1 130 ? -11.965 50.480 -4.649 1.00 28.93 332 SER A C 1
ATOM 838 O O . SER A 1 130 ? -11.725 51.552 -5.178 1.00 31.25 332 SER A O 1
ATOM 841 N N . LEU A 1 131 ? -13.113 50.152 -4.040 1.00 26.68 333 LEU A N 1
ATOM 842 C CA . LEU A 1 131 ? -14.253 51.077 -3.965 1.00 29.14 333 LEU A CA 1
ATOM 843 C C . LEU A 1 131 ? -14.250 51.867 -2.657 1.00 31.92 333 LEU A C 1
ATOM 844 O O . LEU A 1 131 ? -15.163 52.651 -2.415 1.00 30.63 333 LEU A O 1
ATOM 849 N N . MET A 1 132 ? -13.275 51.628 -1.788 1.00 29.11 334 MET A N 1
ATOM 850 C CA . MET A 1 132 ? -13.284 52.210 -0.463 1.00 27.19 334 MET A CA 1
ATOM 851 C C . MET A 1 132 ? -12.144 53.215 -0.285 1.00 29.78 334 MET A C 1
ATOM 852 O O . MET A 1 132 ? -11.058 53.118 -0.881 1.00 31.32 334 MET A O 1
ATOM 857 N N . ASN A 1 133 ? -12.399 54.213 0.574 1.00 29.45 335 ASN A N 1
ATOM 858 C CA . ASN A 1 133 ? -11.324 54.945 1.217 1.00 30.94 335 ASN A CA 1
ATOM 859 C C . ASN A 1 133 ? -11.548 54.921 2.722 1.00 29.85 335 ASN A C 1
ATOM 860 O O . ASN A 1 133 ? -12.431 54.247 3.237 1.00 31.37 335 ASN A O 1
ATOM 865 N N . LYS A 1 134 ? -10.786 55.731 3.471 1.00 30.42 336 LYS A N 1
ATOM 866 C CA . LYS A 1 134 ? -10.915 55.612 4.902 1.00 32.14 336 LYS A CA 1
ATOM 867 C C . LYS A 1 134 ? -12.272 56.151 5.360 1.00 30.10 336 LYS A C 1
ATOM 868 O O . LYS A 1 134 ? -12.660 55.885 6.503 1.00 32.62 336 LYS A O 1
ATOM 874 N N . ASP A 1 135 ? -12.958 56.915 4.494 1.00 31.54 337 ASP A N 1
ATOM 875 C CA . ASP A 1 135 ? -14.200 57.601 4.890 1.00 29.95 337 ASP A CA 1
ATOM 876 C C . ASP A 1 135 ? -15.493 56.880 4.448 1.00 31.22 337 ASP A C 1
ATOM 877 O O . ASP A 1 135 ? -16.583 57.217 4.924 1.00 30.06 337 ASP A O 1
ATOM 882 N N . GLY A 1 136 ? -15.426 55.870 3.555 1.00 27.62 338 GLY A N 1
ATOM 883 C CA . GLY A 1 136 ? -16.652 55.243 3.072 1.00 27.25 338 GLY A CA 1
ATOM 884 C C . GLY A 1 136 ? -16.441 54.466 1.799 1.00 28.08 338 GLY A C 1
ATOM 885 O O . GLY A 1 136 ? -15.279 54.201 1.428 1.00 26.20 338 GLY A O 1
ATOM 886 N N . VAL A 1 137 ? -17.562 54.041 1.186 1.00 27.60 339 VAL A N 1
ATOM 887 C CA . VAL A 1 137 ? -17.516 53.089 0.078 1.00 27.90 339 VAL A CA 1
ATOM 888 C C . VAL A 1 137 ? -18.477 53.500 -1.026 1.00 30.53 339 VAL A C 1
ATOM 889 O O . VAL A 1 137 ? -19.595 53.990 -0.759 1.00 31.12 339 VAL A O 1
ATOM 893 N N . LEU A 1 138 ? -18.035 53.319 -2.268 1.00 28.06 340 LEU A N 1
ATOM 894 C CA . LEU A 1 138 ? -18.908 53.543 -3.413 1.00 31.62 340 LEU A CA 1
ATOM 895 C C . LEU A 1 138 ? -19.989 52.484 -3.492 1.00 32.81 340 LEU A C 1
ATOM 896 O O . LEU A 1 138 ? -19.731 51.307 -3.265 1.00 34.00 340 LEU A O 1
ATOM 901 N N . ILE A 1 139 ? -21.198 52.923 -3.866 1.00 32.83 341 ILE A N 1
ATOM 902 C CA . ILE A 1 139 ? -22.348 52.053 -3.997 1.00 34.63 341 ILE A CA 1
ATOM 903 C C . ILE A 1 139 ? -23.049 52.369 -5.329 1.00 40.43 341 ILE A C 1
ATOM 904 O O . ILE A 1 139 ? -22.789 53.400 -5.944 1.00 36.26 341 ILE A O 1
ATOM 909 N N . SER A 1 140 ? -23.960 51.472 -5.702 1.00 43.86 342 SER A N 1
ATOM 910 C CA . SER A 1 140 ? -24.837 51.628 -6.860 1.00 51.00 342 SER A CA 1
ATOM 911 C C . SER A 1 140 ? -24.034 52.161 -8.046 1.00 48.77 342 SER A C 1
ATOM 912 O O . SER A 1 140 ? -24.215 53.294 -8.529 1.00 49.61 342 SER A O 1
ATOM 915 N N . GLU A 1 141 ? -23.041 51.332 -8.383 1.00 46.78 343 GLU A N 1
ATOM 916 C CA . GLU A 1 141 ? -22.223 51.428 -9.570 1.00 49.57 343 GLU A CA 1
ATOM 917 C C . GLU A 1 141 ? -21.471 52.743 -9.561 1.00 47.96 343 GLU A C 1
ATOM 918 O O . GLU A 1 141 ? -21.186 53.292 -10.607 1.00 52.58 343 GLU A O 1
ATOM 924 N N . GLY A 1 142 ? -21.186 53.292 -8.372 1.00 42.96 344 GLY A N 1
ATOM 925 C CA . GLY A 1 142 ? -20.375 54.484 -8.298 1.00 43.64 344 GLY A CA 1
ATOM 926 C C . GLY A 1 142 ? -21.192 55.769 -8.280 1.00 43.84 344 GLY A C 1
ATOM 927 O O . GLY A 1 142 ? -20.608 56.841 -8.150 1.00 50.33 344 GLY A O 1
ATOM 928 N N . GLN A 1 143 ? -22.529 55.647 -8.344 1.00 46.75 345 GLN A N 1
ATOM 929 C CA . GLN A 1 143 ? -23.424 56.804 -8.260 1.00 49.11 345 GLN A CA 1
ATOM 930 C C . GLN A 1 143 ? -23.586 57.314 -6.826 1.00 42.80 345 GLN A C 1
ATOM 931 O O . GLN A 1 143 ? -23.978 58.456 -6.633 1.00 41.61 345 GLN A O 1
ATOM 937 N N . GLY A 1 144 ? -23.338 56.456 -5.821 1.00 36.62 346 GLY A N 1
ATOM 938 C CA . GLY A 1 144 ? -23.494 56.835 -4.416 1.00 36.43 346 GLY A CA 1
ATOM 939 C C . GLY A 1 144 ? -22.237 56.517 -3.608 1.00 35.11 346 GLY A C 1
ATOM 940 O O . GLY A 1 144 ? -21.378 55.745 -4.042 1.00 34.10 346 GLY A O 1
ATOM 941 N N . PHE A 1 145 ? -22.168 57.103 -2.419 1.00 31.53 347 PHE A N 1
ATOM 942 C CA . PHE A 1 145 ? -21.111 56.813 -1.479 1.00 30.88 347 PHE A CA 1
ATOM 943 C C . PHE A 1 145 ? -21.738 56.708 -0.108 1.00 31.07 347 PHE A C 1
ATOM 944 O O . PHE A 1 145 ? -22.435 57.636 0.306 1.00 32.08 347 PHE A O 1
ATOM 952 N N . MET A 1 146 ? -21.533 55.564 0.546 1.00 27.50 348 MET A N 1
ATOM 953 C CA . MET A 1 146 ? -22.070 55.362 1.890 1.00 29.89 348 MET A CA 1
ATOM 954 C C . MET A 1 146 ? -20.918 55.571 2.852 1.00 30.19 348 MET A C 1
ATOM 955 O O . MET A 1 146 ? -19.838 54.960 2.694 1.00 27.93 348 MET A O 1
ATOM 960 N N . THR A 1 147 ? -21.151 56.379 3.887 1.00 27.73 349 THR A N 1
ATOM 961 C CA . THR A 1 147 ? -20.083 56.696 4.804 1.00 30.43 349 THR A CA 1
ATOM 962 C C . THR A 1 147 ? -19.781 55.500 5.688 1.00 27.94 349 THR A C 1
ATOM 963 O O . THR A 1 147 ? -20.642 54.688 6.077 1.00 28.48 349 THR A O 1
ATOM 967 N N . ARG A 1 148 ? -18.486 55.411 6.009 1.00 28.96 350 ARG A N 1
ATOM 968 C CA . ARG A 1 148 ? -18.018 54.487 7.005 1.00 28.99 350 ARG A CA 1
ATOM 969 C C . ARG A 1 148 ? -18.680 54.744 8.352 1.00 31.95 350 ARG A C 1
ATOM 970 O O . ARG A 1 148 ? -18.960 53.791 9.044 1.00 31.60 350 ARG A O 1
ATOM 978 N N . GLU A 1 149 ? -18.882 56.038 8.710 1.00 30.76 351 GLU A N 1
ATOM 979 C CA . GLU A 1 149 ? -19.454 56.373 10.005 1.00 31.98 351 GLU A CA 1
ATOM 980 C C . GLU A 1 149 ? -20.876 55.795 10.088 1.00 32.87 351 GLU A C 1
ATOM 981 O O . GLU A 1 149 ? -21.317 55.224 11.099 1.00 33.08 351 GLU A O 1
ATOM 987 N N . PHE A 1 150 ? -21.622 55.935 8.996 1.00 29.57 352 PHE A N 1
ATOM 988 C CA . PHE A 1 150 ? -23.010 55.462 8.957 1.00 30.62 352 PHE A CA 1
ATOM 989 C C . PHE A 1 150 ? -23.112 53.942 9.090 1.00 32.29 352 PHE A C 1
ATOM 990 O O . PHE A 1 150 ? -23.875 53.397 9.886 1.00 33.31 352 PHE A O 1
ATOM 998 N N . LEU A 1 151 ? -22.244 53.231 8.397 1.00 31.92 353 LEU A N 1
ATOM 999 C CA . LEU A 1 151 ? -22.232 51.780 8.516 1.00 31.55 353 LEU A CA 1
ATOM 1000 C C . LEU A 1 151 ? -21.858 51.306 9.922 1.00 36.88 353 LEU A C 1
ATOM 1001 O O . LEU A 1 151 ? -22.472 50.361 10.428 1.00 36.78 353 LEU A O 1
ATOM 1006 N N . LYS A 1 152 ? -20.893 51.983 10.552 1.00 35.22 354 LYS A N 1
ATOM 1007 C CA . LYS A 1 152 ? -20.469 51.658 11.907 1.00 41.83 354 LYS A CA 1
ATOM 1008 C C . LYS A 1 152 ? -21.569 51.973 12.925 1.00 46.35 354 LYS A C 1
ATOM 1009 O O . LYS A 1 152 ? -21.595 51.412 14.015 1.00 43.83 354 LYS A O 1
ATOM 1015 N N . SER A 1 153 ? -22.466 52.903 12.583 1.00 37.27 355 SER A N 1
ATOM 1016 C CA . SER A 1 153 ? -23.527 53.372 13.471 1.00 42.88 355 SER A CA 1
ATOM 1017 C C . SER A 1 153 ? -24.689 52.381 13.545 1.00 43.31 355 SER A C 1
ATOM 1018 O O . SER A 1 153 ? -25.558 52.560 14.373 1.00 43.43 355 SER A O 1
ATOM 1021 N N . LEU A 1 154 ? -24.745 51.358 12.675 1.00 40.60 356 LEU A N 1
ATOM 1022 C CA . LEU A 1 154 ? -25.934 50.522 12.572 1.00 39.65 356 LEU A CA 1
ATOM 1023 C C . LEU A 1 154 ? -26.035 49.672 13.844 1.00 41.09 356 LEU A C 1
ATOM 1024 O O . LEU A 1 154 ? -25.024 49.396 14.449 1.00 46.65 356 LEU A O 1
ATOM 1029 N N . ARG A 1 155 ? -27.256 49.265 14.209 1.00 40.72 357 ARG A N 1
ATOM 1030 C CA . ARG A 1 155 ? -27.522 48.567 15.465 1.00 43.84 357 ARG A CA 1
ATOM 1031 C C . ARG A 1 155 ? -26.726 47.260 15.456 1.00 46.23 357 ARG A C 1
ATOM 1032 O O . ARG A 1 155 ? -26.483 46.673 14.400 1.00 49.60 357 ARG A O 1
ATOM 1040 N N . LYS A 1 156 ? -26.238 46.869 16.638 1.00 44.91 358 LYS A N 1
ATOM 1041 C CA . LYS A 1 156 ? -25.481 45.625 16.730 1.00 45.94 358 LYS A CA 1
ATOM 1042 C C . LYS A 1 156 ? -26.390 44.481 16.268 1.00 46.03 358 LYS A C 1
ATOM 1043 O O . LYS A 1 156 ? -27.593 44.477 16.553 1.00 47.79 358 LYS A O 1
ATOM 1045 N N . PRO A 1 157 ? -25.862 43.458 15.563 1.00 45.36 359 PRO A N 1
ATOM 1046 C CA . PRO A 1 157 ? -24.441 43.407 15.191 1.00 48.84 359 PRO A CA 1
ATOM 1047 C C . PRO A 1 157 ? -24.064 43.968 13.821 1.00 50.59 359 PRO A C 1
ATOM 1048 O O . PRO A 1 157 ? -22.925 43.796 13.358 1.00 48.52 359 PRO A O 1
ATOM 1052 N N . PHE A 1 158 ? -25.029 44.575 13.121 1.00 46.84 360 PHE A N 1
ATOM 1053 C CA . PHE A 1 158 ? -24.807 45.030 11.742 1.00 41.47 360 PHE A CA 1
ATOM 1054 C C . PHE A 1 158 ? -23.725 46.104 11.647 1.00 45.25 360 PHE A C 1
ATOM 1055 O O . PHE A 1 158 ? -23.046 46.184 10.618 1.00 46.62 360 PHE A O 1
ATOM 1063 N N . GLY A 1 159 ? -23.536 46.869 12.722 1.00 46.68 361 GLY A N 1
ATOM 1064 C CA . GLY A 1 159 ? -22.542 47.926 12.799 1.00 48.78 361 GLY A CA 1
ATOM 1065 C C . GLY A 1 159 ? -21.131 47.375 12.641 1.00 51.71 361 GLY A C 1
ATOM 1066 O O . GLY A 1 159 ? -20.210 48.166 12.424 1.00 50.91 361 GLY A O 1
ATOM 1067 N N . ASP A 1 160 ? -20.974 46.035 12.715 1.00 55.56 362 ASP A N 1
ATOM 1068 C CA . ASP A 1 160 ? -19.656 45.400 12.676 1.00 49.68 362 ASP A CA 1
ATOM 1069 C C . ASP A 1 160 ? -19.382 44.586 11.409 1.00 49.28 362 ASP A C 1
ATOM 1070 O O . ASP A 1 160 ? -18.306 44.015 11.292 1.00 50.58 362 ASP A O 1
ATOM 1075 N N . PHE A 1 161 ? -20.347 44.456 10.501 1.00 46.21 363 PHE A N 1
ATOM 1076 C CA . PHE A 1 161 ? -20.108 43.808 9.227 1.00 52.68 363 PHE A CA 1
ATOM 1077 C C . PHE A 1 161 ? -18.990 44.519 8.483 1.00 48.90 363 PHE A C 1
ATOM 1078 O O . PHE A 1 161 ? -18.034 43.854 8.117 1.00 51.40 363 PHE A O 1
ATOM 1086 N N . MET A 1 162 ? -19.077 45.844 8.238 1.00 42.47 364 MET A N 1
ATOM 1087 C CA . MET A 1 162 ? -18.197 46.433 7.228 1.00 42.54 364 MET A CA 1
ATOM 1088 C C . MET A 1 162 ? -16.899 46.984 7.825 1.00 41.60 364 MET A C 1
ATOM 1089 O O . MET A 1 162 ? -15.877 47.118 7.149 1.00 37.16 364 MET A O 1
ATOM 1094 N N . GLU A 1 163 ? -16.888 47.301 9.120 1.00 41.27 365 GLU A N 1
ATOM 1095 C CA . GLU A 1 163 ? -15.711 47.945 9.675 1.00 42.05 365 GLU A CA 1
ATOM 1096 C C . GLU A 1 163 ? -14.401 47.182 9.444 1.00 47.20 365 GLU A C 1
ATOM 1097 O O . GLU A 1 163 ? -13.386 47.813 9.177 1.00 43.00 365 GLU A O 1
ATOM 1103 N N . PRO A 1 164 ? -14.317 45.839 9.618 1.00 40.92 366 PRO A N 1
ATOM 1104 C CA . PRO A 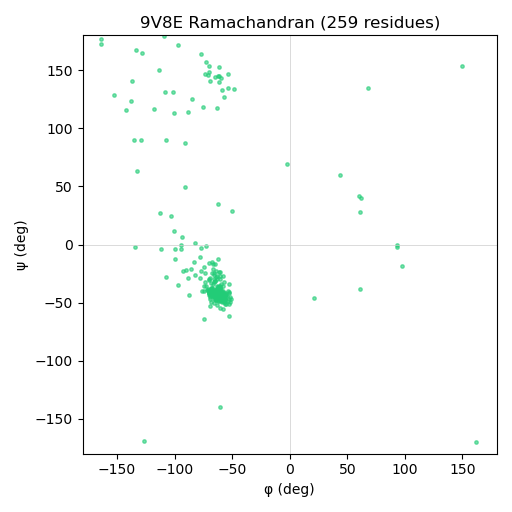1 164 ? -13.070 45.123 9.397 1.00 42.42 366 PRO A CA 1
ATOM 1105 C C . PRO A 1 164 ? -12.614 45.226 7.948 1.00 39.69 366 PRO A C 1
ATOM 1106 O O . PRO A 1 164 ? -11.435 45.066 7.642 1.00 38.48 366 PRO A O 1
ATOM 1110 N N . LYS A 1 165 ? -13.597 45.356 7.063 1.00 37.06 367 LYS A N 1
ATOM 1111 C CA . LYS A 1 165 ? -13.340 45.482 5.644 1.00 35.39 367 LYS A CA 1
ATOM 1112 C C . LYS A 1 165 ? -12.655 46.824 5.397 1.00 36.50 367 LYS A C 1
ATOM 1113 O O . LYS A 1 165 ? -11.793 46.911 4.550 1.00 32.86 367 LYS A O 1
ATOM 1119 N N . PHE A 1 166 ? -13.149 47.903 6.030 1.00 31.91 368 PHE A N 1
ATOM 1120 C CA . PHE A 1 166 ? -12.508 49.208 5.896 1.00 33.03 368 PHE A CA 1
ATOM 1121 C C . PHE A 1 166 ? -11.076 49.158 6.443 1.00 31.52 368 PHE A C 1
ATOM 1122 O O . PHE A 1 166 ? -10.210 49.806 5.884 1.00 33.69 368 PHE A O 1
ATOM 1130 N N . GLU A 1 167 ? -10.869 48.493 7.593 1.00 36.90 369 GLU A N 1
ATOM 1131 C CA . GLU A 1 167 ? -9.543 48.405 8.197 1.00 36.08 369 GLU A CA 1
ATOM 1132 C C . GLU A 1 167 ? -8.589 47.668 7.245 1.00 36.13 369 GLU A C 1
ATOM 1133 O O . GLU A 1 167 ? -7.483 48.148 6.952 1.00 34.60 369 GLU A O 1
ATOM 1139 N N . PHE A 1 168 ? -9.084 46.563 6.669 1.00 35.27 370 PHE A N 1
ATOM 1140 C CA . PHE A 1 168 ? -8.314 45.819 5.664 1.00 34.49 370 PHE A CA 1
ATOM 1141 C C . PHE A 1 168 ? -7.985 46.718 4.475 1.00 32.73 370 PHE A C 1
ATOM 1142 O O . PHE A 1 168 ? -6.845 46.809 4.063 1.00 31.37 370 PHE A O 1
ATOM 1150 N N . ALA A 1 169 ? -9.015 47.421 3.948 1.00 31.08 371 ALA A N 1
ATOM 1151 C CA . ALA A 1 169 ? -8.875 48.223 2.743 1.00 29.59 371 ALA A CA 1
ATOM 1152 C C . ALA A 1 169 ? -7.890 49.353 2.904 1.00 30.99 371 ALA A C 1
ATOM 1153 O O . ALA A 1 169 ? -7.133 49.692 1.998 1.00 31.15 371 ALA A O 1
ATOM 1155 N N . VAL A 1 170 ? -7.879 49.970 4.099 1.00 30.96 372 VAL A N 1
ATOM 1156 C CA . VAL A 1 170 ? -6.918 51.032 4.276 1.00 32.60 372 VAL A CA 1
ATOM 1157 C C . VAL A 1 170 ? -5.481 50.535 4.159 1.00 33.58 372 VAL A C 1
ATOM 1158 O O . VAL A 1 170 ? -4.639 51.144 3.520 1.00 35.21 372 VAL A O 1
ATOM 1162 N N . LYS A 1 171 ? -5.213 49.369 4.709 1.00 35.01 373 LYS A N 1
ATOM 1163 C CA . LYS A 1 171 ? -3.876 48.801 4.639 1.00 36.12 373 LYS A CA 1
ATOM 1164 C C . LYS A 1 171 ? -3.585 48.265 3.231 1.00 31.31 373 LYS A C 1
ATOM 1165 O O . LYS A 1 171 ? -2.470 48.380 2.707 1.00 32.37 373 LYS A O 1
ATOM 1171 N N . PHE A 1 172 ? -4.597 47.628 2.635 1.00 30.16 374 PHE A N 1
ATOM 1172 C CA . PHE A 1 172 ? -4.429 47.067 1.287 1.00 27.62 374 PHE A CA 1
ATOM 1173 C C . PHE A 1 172 ? -4.197 48.183 0.260 1.00 28.20 374 PHE A C 1
ATOM 1174 O O . PHE A 1 172 ? -3.344 48.113 -0.600 1.00 28.81 374 PHE A O 1
ATOM 1182 N N . ASN A 1 173 ? -4.976 49.270 0.316 1.00 28.36 375 ASN A N 1
ATOM 1183 C CA . ASN A 1 173 ? -4.872 50.372 -0.615 1.00 27.09 375 ASN A CA 1
ATOM 1184 C C . ASN A 1 173 ? -3.552 51.151 -0.479 1.00 29.38 375 ASN A C 1
ATOM 1185 O O . ASN A 1 173 ? -3.128 51.814 -1.413 1.00 30.84 375 ASN A O 1
ATOM 1190 N N . ALA A 1 174 ? -2.901 51.033 0.670 1.00 31.46 376 ALA A N 1
ATOM 1191 C CA . ALA A 1 1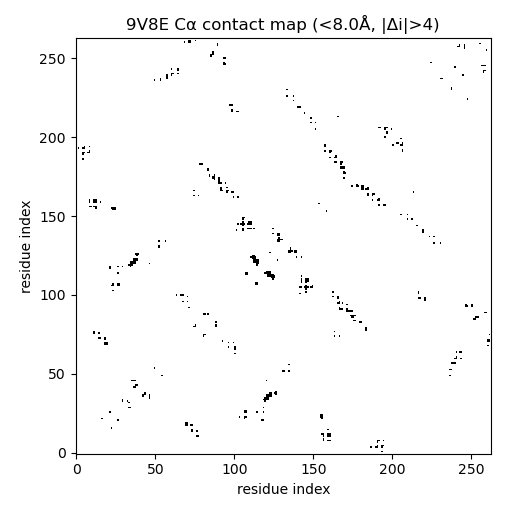74 ? -1.584 51.652 0.855 1.00 36.53 376 ALA A CA 1
ATOM 1192 C C . ALA A 1 174 ? -0.526 50.996 -0.021 1.00 35.71 376 ALA A C 1
ATOM 1193 O O . ALA A 1 174 ? 0.526 51.570 -0.194 1.00 34.36 376 ALA A O 1
ATOM 1195 N N . LEU A 1 175 ? -0.799 49.806 -0.595 1.00 29.67 377 LEU A N 1
ATOM 1196 C CA . LEU A 1 175 ? 0.093 49.165 -1.537 1.00 29.53 377 LEU A CA 1
ATOM 1197 C C . LEU A 1 175 ? 0.055 49.835 -2.913 1.00 31.03 377 LEU A C 1
ATOM 1198 O O . LEU A 1 175 ? 0.932 49.563 -3.728 1.00 31.83 377 LEU A O 1
ATOM 1203 N N . GLU A 1 176 ? -1.001 50.607 -3.215 1.00 29.72 378 GLU A N 1
ATOM 1204 C CA . GLU A 1 176 ? -1.132 51.366 -4.462 1.00 32.08 378 GLU A CA 1
ATOM 1205 C C . GLU A 1 176 ? -1.154 50.464 -5.708 1.00 32.60 378 GLU A C 1
ATOM 1206 O O . GLU A 1 176 ? -0.577 50.793 -6.770 1.00 31.62 378 GLU A O 1
ATOM 1212 N N . LEU A 1 177 ? -1.840 49.322 -5.600 1.00 28.22 379 LEU A N 1
ATOM 1213 C CA . LEU A 1 177 ? -1.954 48.408 -6.720 1.00 27.25 379 LEU A CA 1
ATOM 1214 C C . LEU A 1 177 ? -2.840 49.037 -7.778 1.00 29.68 379 LEU A C 1
ATOM 1215 O O . LEU A 1 177 ? -3.753 49.837 -7.475 1.00 33.62 379 LEU A O 1
ATOM 1220 N N . ASP A 1 178 ? -2.566 48.712 -9.039 1.00 28.86 380 ASP A N 1
ATOM 1221 C CA . ASP A 1 178 ? -3.528 49.066 -10.062 1.00 28.91 380 ASP A CA 1
ATOM 1222 C C . ASP A 1 178 ? -4.251 47.829 -10.613 1.00 31.11 380 ASP A C 1
ATOM 1223 O O . ASP A 1 178 ? -4.029 46.705 -10.175 1.00 28.20 380 ASP A O 1
ATOM 1228 N N . ASP A 1 179 ? -5.167 48.074 -11.567 1.00 28.02 381 ASP A N 1
ATOM 1229 C CA . ASP A 1 179 ? -6.027 47.004 -12.061 1.00 28.54 381 ASP A CA 1
ATOM 1230 C C . ASP A 1 179 ? -5.215 45.876 -12.713 1.00 27.16 381 ASP A C 1
ATOM 1231 O O . ASP A 1 179 ? -5.582 44.695 -12.591 1.00 27.15 381 ASP A O 1
ATOM 1236 N N . SER A 1 180 ? -4.124 46.216 -13.400 1.00 29.59 382 SER A N 1
ATOM 1237 C CA . SER A 1 180 ? -3.311 45.193 -14.027 1.00 30.74 382 SER A CA 1
ATOM 1238 C C . SER A 1 180 ? -2.620 44.278 -13.003 1.00 30.13 382 SER A C 1
ATOM 1239 O O . SER A 1 180 ? -2.454 43.087 -13.247 1.00 28.63 382 SER A O 1
ATOM 1242 N N . ASP A 1 181 ? -2.249 44.831 -11.859 1.00 26.62 383 ASP A N 1
ATOM 1243 C CA . ASP A 1 181 ? -1.724 44.078 -10.739 1.00 26.23 383 ASP A CA 1
ATOM 1244 C C . ASP A 1 181 ? -2.826 43.196 -10.137 1.00 25.79 383 ASP A C 1
ATOM 1245 O O . ASP A 1 181 ? -2.614 41.990 -9.878 1.00 23.93 383 ASP A O 1
ATOM 1250 N N . LEU A 1 182 ? -3.993 43.813 -9.879 1.00 25.46 384 LEU A N 1
ATOM 1251 C CA . LEU A 1 182 ? -5.102 43.100 -9.256 1.00 23.75 384 LEU A CA 1
ATOM 1252 C C . LEU A 1 182 ? -5.560 41.921 -10.096 1.00 23.94 384 LEU A C 1
ATOM 1253 O O . LEU A 1 182 ? -5.915 40.893 -9.526 1.00 23.58 384 LEU A O 1
ATOM 1258 N N . ALA A 1 183 ? -5.566 42.040 -11.437 1.00 22.79 385 ALA A N 1
ATOM 1259 C CA . ALA A 1 183 ? -6.007 40.938 -12.259 1.00 25.24 385 ALA A CA 1
ATOM 1260 C C . ALA A 1 183 ? -5.220 39.667 -11.977 1.00 23.61 385 ALA A C 1
ATOM 1261 O O . ALA A 1 183 ? -5.755 38.546 -11.885 1.00 25.01 385 ALA A O 1
ATOM 1263 N N . ILE A 1 184 ? -3.909 39.821 -11.817 1.00 23.79 386 ILE A N 1
ATOM 1264 C CA . ILE A 1 184 ? -3.100 38.637 -11.584 1.00 22.37 386 ILE A CA 1
ATOM 1265 C C . ILE A 1 184 ? -3.259 38.143 -10.148 1.00 22.98 386 ILE A C 1
ATOM 1266 O O . ILE A 1 184 ? -3.332 36.926 -9.932 1.00 23.09 386 ILE A O 1
ATOM 1271 N N . PHE A 1 185 ? -3.307 39.082 -9.203 1.00 22.08 387 PHE A N 1
ATOM 1272 C CA . PHE A 1 185 ? -3.436 38.704 -7.802 1.00 22.78 387 PHE A CA 1
ATOM 1273 C C . PHE A 1 185 ? -4.730 37.895 -7.593 1.00 21.90 387 PHE A C 1
ATOM 1274 O O . PHE A 1 185 ? -4.723 36.900 -6.883 1.00 21.98 387 PHE A O 1
ATOM 1282 N N . ILE A 1 186 ? -5.842 38.375 -8.164 1.00 21.16 388 ILE A N 1
ATOM 1283 C CA . ILE A 1 186 ? -7.076 37.629 -8.040 1.00 22.90 388 ILE A CA 1
ATOM 1284 C C . ILE A 1 186 ? -6.991 36.219 -8.614 1.00 22.20 388 ILE A C 1
ATOM 1285 O O . ILE A 1 186 ? -7.559 35.267 -8.063 1.00 23.37 388 ILE A O 1
ATOM 1290 N N . ALA A 1 187 ? -6.327 36.038 -9.768 1.00 24.36 389 ALA A N 1
ATOM 1291 C CA . ALA A 1 187 ? -6.123 34.712 -10.304 1.00 23.31 389 ALA A CA 1
ATOM 1292 C C . ALA A 1 187 ? -5.312 33.833 -9.354 1.00 22.95 389 ALA A C 1
ATOM 1293 O O . ALA A 1 187 ? -5.624 32.652 -9.164 1.00 22.58 389 ALA A O 1
ATOM 1295 N N . VAL A 1 188 ? -4.259 34.403 -8.748 1.00 22.66 390 VAL A N 1
ATOM 1296 C CA . VAL A 1 188 ? -3.466 33.652 -7.764 1.00 22.37 390 VAL A CA 1
ATOM 1297 C C . VAL A 1 188 ? -4.344 33.142 -6.636 1.00 23.08 390 VAL A C 1
ATOM 1298 O O . VAL A 1 188 ? -4.242 31.964 -6.232 1.00 24.51 390 VAL A O 1
ATOM 1302 N N . ILE A 1 189 ? -5.253 34.001 -6.131 1.00 23.67 391 ILE A N 1
ATOM 1303 C CA . ILE A 1 189 ? -6.166 33.590 -5.070 1.00 23.75 391 ILE A CA 1
ATOM 1304 C C . ILE A 1 189 ? -7.045 32.424 -5.520 1.00 25.18 391 ILE A C 1
ATOM 1305 O O . ILE A 1 189 ? -7.253 31.445 -4.780 1.00 27.00 391 ILE A O 1
ATOM 1310 N N . ILE A 1 190 ? -7.621 32.517 -6.728 1.00 24.58 392 ILE A N 1
ATOM 1311 C CA . ILE A 1 190 ? -8.552 31.476 -7.150 1.00 24.36 392 ILE A CA 1
ATOM 1312 C C . ILE A 1 190 ? -7.822 30.130 -7.213 1.00 24.94 392 ILE A C 1
ATOM 1313 O O . ILE A 1 190 ? -8.370 29.112 -6.794 1.00 25.37 392 ILE A O 1
ATOM 1318 N N . LEU A 1 191 ? -6.562 30.135 -7.676 1.00 22.63 393 LEU A N 1
ATOM 1319 C CA . LEU A 1 191 ? -5.827 28.904 -7.904 1.00 23.53 393 LEU A CA 1
ATOM 1320 C C . LEU A 1 191 ? -5.040 28.506 -6.634 1.00 27.64 393 LEU A C 1
ATOM 1321 O O . LEU A 1 191 ? -3.905 28.070 -6.683 1.00 27.69 393 LEU A O 1
ATOM 1326 N N . SER A 1 192 ? -5.713 28.498 -5.507 1.00 27.25 394 SER A N 1
ATOM 1327 C CA . SER A 1 192 ? -5.140 28.130 -4.202 1.00 27.42 394 SER A CA 1
ATOM 1328 C C . SER A 1 192 ? -5.271 26.616 -3.976 1.00 27.80 394 SER A C 1
ATOM 1329 O O . SER A 1 192 ? -6.342 26.078 -3.814 1.00 29.94 394 SER A O 1
ATOM 1332 N N . GLY A 1 193 ? -4.136 25.891 -3.917 1.00 29.76 395 GLY A N 1
ATOM 1333 C CA . GLY A 1 193 ? -4.141 24.446 -3.846 1.00 30.43 395 GLY A CA 1
ATOM 1334 C C . GLY A 1 193 ? -4.363 23.923 -2.425 1.00 32.73 395 GLY A C 1
ATOM 1335 O O . GLY A 1 193 ? -4.433 22.724 -2.266 1.00 34.75 395 GLY A O 1
ATOM 1336 N N . ASP A 1 194 ? -4.549 24.810 -1.424 1.00 31.81 396 ASP A N 1
ATOM 1337 C CA . ASP A 1 194 ? -4.803 24.385 -0.048 1.00 32.38 396 ASP A CA 1
ATOM 1338 C C . ASP A 1 194 ? -6.271 24.448 0.342 1.00 34.00 396 ASP A C 1
ATOM 1339 O O . ASP A 1 194 ? -6.593 24.248 1.514 1.00 35.27 396 ASP A O 1
ATOM 1344 N N . ARG A 1 195 ? -7.201 24.629 -0.619 1.00 31.03 397 ARG A N 1
ATOM 1345 C CA . ARG A 1 195 ? -8.606 24.596 -0.262 1.00 30.46 397 ARG A CA 1
ATOM 1346 C C . ARG A 1 195 ? -9.041 23.227 0.246 1.00 31.55 397 ARG A C 1
ATOM 1347 O O . ARG A 1 195 ? -8.656 22.189 -0.286 1.00 32.44 397 ARG A O 1
ATOM 1355 N N . PRO A 1 196 ? -9.956 23.167 1.241 1.00 36.70 398 PRO A N 1
ATOM 1356 C CA . PRO A 1 196 ? -10.486 21.875 1.700 1.00 38.81 398 PRO A CA 1
ATOM 1357 C C . PRO A 1 196 ? -11.162 21.083 0.588 1.00 39.59 398 PRO A C 1
ATOM 1358 O O . PRO A 1 196 ? -11.949 21.655 -0.166 1.00 36.98 398 PRO A O 1
ATOM 1362 N N . GLY A 1 197 ? -10.846 19.783 0.470 1.00 36.81 399 GLY A N 1
ATOM 1363 C CA . GLY A 1 197 ? -11.654 18.919 -0.388 1.00 38.04 399 GLY A CA 1
ATOM 1364 C C . GLY A 1 197 ? -11.121 18.799 -1.814 1.00 34.20 399 GLY A C 1
ATOM 1365 O O . GLY A 1 197 ? -11.692 18.090 -2.627 1.00 34.64 399 GLY A O 1
ATOM 1366 N N . LEU A 1 198 ? -10.032 19.498 -2.162 1.00 33.58 400 LEU A N 1
ATOM 1367 C CA . LEU A 1 198 ? -9.503 19.352 -3.506 1.00 32.82 400 LEU A CA 1
ATOM 1368 C C . LEU A 1 198 ? -9.074 17.913 -3.783 1.00 35.06 400 LEU A C 1
ATOM 1369 O O . LEU A 1 198 ? -8.395 17.317 -2.943 1.00 36.12 400 LEU A O 1
ATOM 1374 N N . LEU A 1 199 ? -9.368 17.435 -4.998 1.00 32.91 401 LEU A N 1
ATOM 1375 C CA . LEU A 1 199 ? -9.043 16.076 -5.415 1.00 36.16 401 LEU A CA 1
ATOM 1376 C C . LEU A 1 199 ? -7.633 16.008 -5.996 1.00 39.57 401 LEU A C 1
ATOM 1377 O O . LEU A 1 199 ? -6.900 15.050 -5.732 1.00 38.42 401 LEU A O 1
ATOM 1382 N N . ASN A 1 200 ? -7.260 16.986 -6.839 1.00 33.34 402 ASN A N 1
ATOM 1383 C CA . ASN A 1 200 ? -5.998 16.937 -7.533 1.00 33.98 402 ASN A CA 1
ATOM 1384 C C . ASN A 1 200 ? -5.228 18.251 -7.363 1.00 33.28 402 ASN A C 1
ATOM 1385 O O . ASN A 1 200 ? -5.383 19.154 -8.198 1.00 31.74 402 ASN A O 1
ATOM 1390 N N . VAL A 1 201 ? -4.410 18.319 -6.308 1.00 30.85 403 VAL A N 1
ATOM 1391 C CA . VAL A 1 201 ? -3.772 19.583 -5.969 1.00 31.35 403 VAL A CA 1
ATOM 1392 C C . VAL A 1 201 ? -2.689 19.978 -6.973 1.00 31.93 403 VAL A C 1
ATOM 1393 O O . VAL A 1 201 ? -2.523 21.157 -7.274 1.00 29.38 403 VAL A O 1
ATOM 1397 N N . LYS A 1 202 ? -1.894 19.011 -7.476 1.00 31.80 404 LYS A N 1
ATOM 1398 C CA . LYS A 1 202 ? -0.734 19.335 -8.274 1.00 33.83 404 LYS A CA 1
ATOM 1399 C C . LYS A 1 202 ? -1.058 20.154 -9.523 1.00 32.69 404 LYS A C 1
ATOM 1400 O O . LYS A 1 202 ? -0.381 21.145 -9.785 1.00 31.67 404 LYS A O 1
ATOM 1406 N N . PRO A 1 203 ? -2.075 19.847 -10.361 1.00 31.52 405 PRO A N 1
ATOM 1407 C CA . PRO A 1 203 ? -2.324 20.699 -11.508 1.00 30.29 405 PRO A CA 1
ATOM 1408 C C . PRO A 1 203 ? -2.778 22.121 -11.142 1.00 27.87 405 PRO A C 1
ATOM 1409 O O . PRO A 1 203 ? -2.547 23.055 -11.931 1.00 28.64 405 PRO A O 1
ATOM 1413 N N . ILE A 1 204 ? -3.391 22.269 -9.969 1.00 27.18 406 ILE A N 1
ATOM 1414 C CA . ILE A 1 204 ? -3.773 23.602 -9.487 1.00 26.69 406 ILE A CA 1
ATOM 1415 C C . ILE A 1 204 ? -2.521 24.396 -9.137 1.00 26.74 406 ILE A C 1
ATOM 1416 O O . ILE A 1 204 ? -2.362 25.572 -9.493 1.00 26.23 406 ILE A O 1
ATOM 1421 N N . GLU A 1 205 ? -1.596 23.747 -8.401 1.00 26.19 407 GLU A N 1
ATOM 1422 C CA . GLU A 1 205 ? -0.358 24.413 -8.028 1.00 29.06 407 GLU A CA 1
ATOM 1423 C C . GLU A 1 205 ? 0.482 24.726 -9.261 1.00 28.28 407 GLU A C 1
ATOM 1424 O O . GLU A 1 205 ? 1.203 25.716 -9.266 1.00 27.68 407 GLU A O 1
ATOM 1430 N N . ASP A 1 206 ? 0.404 23.897 -10.304 1.00 27.54 408 ASP A N 1
ATOM 1431 C CA . ASP A 1 206 ? 1.164 24.183 -11.511 1.00 28.99 408 ASP A CA 1
ATOM 1432 C C . ASP A 1 206 ? 0.698 25.494 -12.128 1.00 27.28 408 ASP A C 1
ATOM 1433 O O . ASP A 1 206 ? 1.503 26.308 -12.625 1.00 26.99 408 ASP A O 1
ATOM 1438 N N . ILE A 1 207 ? -0.643 25.657 -12.197 1.00 24.93 409 ILE A N 1
ATOM 1439 C CA . ILE A 1 207 ? -1.191 26.899 -12.710 1.00 26.17 409 ILE A CA 1
ATOM 1440 C C . ILE A 1 207 ? -0.815 28.062 -11.788 1.00 24.50 409 ILE A C 1
ATOM 1441 O O . ILE A 1 207 ? -0.406 29.130 -12.238 1.00 24.52 409 ILE A O 1
ATOM 1446 N N . GLN A 1 208 ? -1.006 27.895 -10.478 1.00 24.54 410 GLN A N 1
ATOM 1447 C CA . GLN A 1 208 ? -0.732 28.974 -9.553 1.00 23.97 410 GLN A CA 1
ATOM 1448 C C . GLN A 1 208 ? 0.735 29.389 -9.626 1.00 25.07 410 GLN A C 1
ATOM 1449 O O . GLN A 1 208 ? 1.069 30.574 -9.470 1.00 24.85 410 GLN A O 1
ATOM 1455 N N . ASP A 1 209 ? 1.650 28.415 -9.842 1.00 25.19 411 ASP A N 1
ATOM 1456 C CA . ASP A 1 209 ? 3.059 28.755 -9.899 1.00 24.81 411 ASP A CA 1
ATOM 1457 C C . ASP A 1 209 ? 3.361 29.686 -11.065 1.00 24.79 411 ASP A C 1
ATOM 1458 O O . ASP A 1 209 ? 4.110 30.641 -10.936 1.00 26.74 411 ASP A O 1
ATOM 1463 N N . ASN A 1 210 ? 2.714 29.447 -12.209 1.00 26.78 412 ASN A N 1
ATOM 1464 C CA . ASN A 1 210 ? 2.873 30.297 -13.368 1.00 29.50 412 ASN A CA 1
ATOM 1465 C C . ASN A 1 210 ? 2.284 31.682 -13.096 1.00 26.81 412 ASN A C 1
ATOM 1466 O O . ASN A 1 210 ? 2.834 32.712 -13.464 1.00 27.46 412 ASN A O 1
ATOM 1471 N N . LEU A 1 211 ? 1.118 31.721 -12.432 1.00 25.32 413 LEU A N 1
ATOM 1472 C CA . LEU A 1 211 ? 0.476 32.982 -12.072 1.00 23.66 413 LEU A CA 1
ATOM 1473 C C . LEU A 1 211 ? 1.371 33.784 -11.115 1.00 24.56 413 LEU A C 1
ATOM 1474 O O . LEU A 1 211 ? 1.440 34.996 -11.163 1.00 24.70 413 LEU A O 1
ATOM 1479 N N . LEU A 1 212 ? 1.963 33.103 -10.128 1.00 24.49 414 LEU A N 1
ATOM 1480 C CA . LEU A 1 212 ? 2.836 33.791 -9.190 1.00 24.23 414 LEU A CA 1
ATOM 1481 C C . LEU A 1 212 ? 4.067 34.353 -9.913 1.00 24.17 414 LEU A C 1
ATOM 1482 O O . LEU A 1 212 ? 4.487 35.482 -9.628 1.00 26.16 414 LEU A O 1
ATOM 1487 N N . GLN A 1 213 ? 4.662 33.579 -10.819 1.00 25.95 415 GLN A N 1
ATOM 1488 C CA . GLN A 1 213 ? 5.769 34.119 -11.592 1.00 28.48 415 GLN A CA 1
ATOM 1489 C C . GLN A 1 213 ? 5.332 35.353 -12.399 1.00 28.68 415 GLN A C 1
ATOM 1490 O O . GLN A 1 213 ? 6.023 36.365 -12.452 1.00 27.70 415 GLN A O 1
ATOM 1496 N N . ALA A 1 214 ? 4.146 35.314 -12.989 1.00 26.74 416 ALA A N 1
ATOM 1497 C CA . ALA A 1 214 ? 3.605 36.470 -13.714 1.00 26.70 416 ALA A CA 1
ATOM 1498 C C . ALA A 1 214 ? 3.358 37.674 -12.808 1.00 26.97 416 ALA A C 1
ATOM 1499 O O . ALA A 1 214 ? 3.646 38.833 -13.175 1.00 26.07 416 ALA A O 1
ATOM 1501 N N . LEU A 1 215 ? 2.873 37.417 -11.591 1.00 24.58 417 LEU A N 1
ATOM 1502 C CA . LEU A 1 215 ? 2.627 38.523 -10.674 1.00 24.82 417 LEU A CA 1
ATOM 1503 C C . LEU A 1 215 ? 3.945 39.150 -10.211 1.00 26.82 417 LEU A C 1
ATOM 1504 O O . LEU A 1 215 ? 4.031 40.390 -10.104 1.00 27.71 417 LEU A O 1
ATOM 1509 N N . GLU A 1 216 ? 4.949 38.313 -9.911 1.00 26.74 418 GLU A N 1
ATOM 1510 C CA . GLU A 1 216 ? 6.258 38.814 -9.484 1.00 27.26 418 GLU A CA 1
ATOM 1511 C C . GLU A 1 216 ? 6.815 39.756 -10.575 1.00 27.38 418 GLU A C 1
ATOM 1512 O O . GLU A 1 216 ? 7.229 40.893 -10.276 1.00 30.02 418 GLU A O 1
ATOM 1518 N N . LEU A 1 217 ? 6.780 39.322 -11.826 1.00 28.59 419 LEU A N 1
ATOM 1519 C CA . LEU A 1 217 ? 7.277 40.148 -12.953 1.00 29.57 419 LEU A CA 1
ATOM 1520 C C . LEU A 1 217 ? 6.461 41.438 -13.075 1.00 31.32 419 LEU A C 1
ATOM 1521 O O . LEU A 1 217 ? 7.017 42.537 -13.131 1.00 28.76 419 LEU A O 1
ATOM 1526 N N . GLN A 1 218 ? 5.120 41.332 -13.055 1.00 28.03 420 GLN A N 1
ATOM 1527 C CA . GLN A 1 218 ? 4.249 42.491 -13.198 1.00 28.40 420 GLN A CA 1
ATOM 1528 C C . GLN A 1 218 ? 4.558 43.539 -12.128 1.00 29.17 420 GLN A C 1
ATOM 1529 O O . GLN A 1 218 ? 4.608 44.743 -12.406 1.00 29.54 420 GLN A O 1
ATOM 1535 N N . LEU A 1 219 ? 4.727 43.108 -10.854 1.00 27.94 421 LEU A N 1
ATOM 1536 C CA . LEU A 1 219 ? 4.948 44.031 -9.772 1.00 27.05 421 LEU A CA 1
ATOM 1537 C C . LEU A 1 219 ? 6.340 44.683 -9.878 1.00 30.57 421 LEU A C 1
ATOM 1538 O O . LEU A 1 219 ? 6.478 45.872 -9.574 1.00 31.75 421 LEU A O 1
ATOM 1543 N N . LYS A 1 220 ? 7.327 43.876 -10.248 1.00 29.19 422 LYS A N 1
ATOM 1544 C CA . LYS A 1 220 ? 8.694 44.413 -10.354 1.00 34.63 422 LYS A CA 1
ATOM 1545 C C . LYS A 1 220 ? 8.792 45.388 -11.521 1.00 36.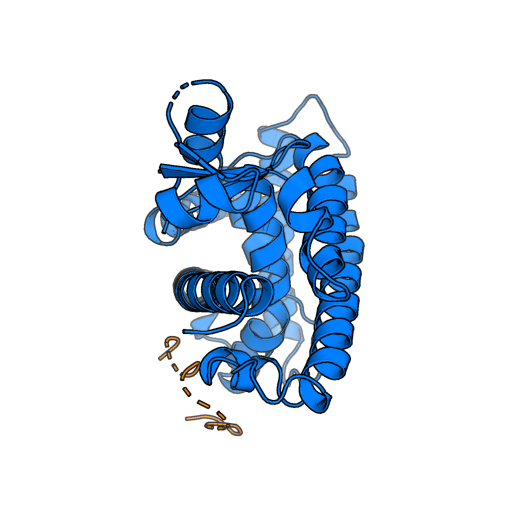04 422 LYS A C 1
ATOM 1546 O O . LYS A 1 220 ? 9.518 46.409 -11.413 1.00 38.94 422 LYS A O 1
ATOM 1552 N N . LEU A 1 221 ? 8.096 45.101 -12.618 1.00 36.06 423 LEU A N 1
ATOM 1553 C CA . LEU A 1 221 ? 8.013 46.024 -13.750 1.00 39.96 423 LEU A CA 1
ATOM 1554 C C . LEU A 1 221 ? 7.373 47.332 -13.308 1.00 47.19 423 LEU A C 1
ATOM 1555 O O . LEU A 1 221 ? 7.955 48.406 -13.512 1.00 47.19 423 LEU A O 1
ATOM 1560 N N . ASN A 1 222 ? 6.167 47.225 -12.713 1.00 34.86 424 ASN A N 1
ATOM 1561 C CA . ASN A 1 222 ? 5.195 48.311 -12.615 1.00 36.33 424 ASN A CA 1
ATOM 1562 C C . ASN A 1 222 ? 5.480 49.183 -11.387 1.00 35.84 424 ASN A C 1
ATOM 1563 O O . ASN A 1 222 ? 5.025 50.327 -11.343 1.00 39.09 424 ASN A O 1
ATOM 1568 N N . HIS A 1 223 ? 6.201 48.650 -10.393 1.00 33.54 425 HIS A N 1
ATOM 1569 C CA . HIS A 1 223 ? 6.440 49.300 -9.118 1.00 33.84 425 HIS A CA 1
ATOM 1570 C C . HIS A 1 223 ? 7.909 49.248 -8.704 1.00 33.60 425 HIS A C 1
ATOM 1571 O O . HIS A 1 223 ? 8.252 48.672 -7.677 1.00 33.61 425 HIS A O 1
ATOM 1578 N N . PRO A 1 224 ? 8.843 49.880 -9.461 1.00 37.14 426 PRO A N 1
ATOM 1579 C CA . PRO A 1 224 ? 10.271 49.806 -9.145 1.00 40.30 426 PRO A CA 1
ATOM 1580 C C . PRO A 1 224 ? 10.640 50.451 -7.797 1.00 43.89 426 PRO A C 1
ATOM 1581 O O . PRO A 1 224 ? 11.593 50.024 -7.156 1.00 48.91 426 PRO A O 1
ATOM 1585 N N . GLU A 1 225 ? 9.791 51.358 -7.339 1.00 46.24 427 GLU A N 1
ATOM 1586 C CA . GLU A 1 225 ? 9.904 52.024 -6.041 1.00 61.07 427 GLU A CA 1
ATOM 1587 C C . GLU A 1 225 ? 9.717 51.087 -4.851 1.00 60.15 427 GLU A C 1
ATOM 1588 O O . GLU A 1 225 ? 10.066 51.465 -3.735 1.00 54.94 427 GLU A O 1
ATOM 1594 N N . SER A 1 226 ? 9.147 49.887 -5.047 1.00 46.51 428 SER A N 1
ATOM 1595 C CA . SER A 1 226 ? 8.873 49.040 -3.892 1.00 45.08 428 SER A CA 1
ATOM 1596 C C . SER A 1 226 ? 9.308 47.602 -4.186 1.00 45.64 428 SER A C 1
ATOM 1597 O O . SER A 1 226 ? 8.524 46.823 -4.711 1.00 39.95 428 SER A O 1
ATOM 1600 N N . SER A 1 227 ? 10.574 47.257 -3.872 1.00 40.88 429 SER A N 1
ATOM 1601 C CA . SER A 1 227 ? 11.141 45.979 -4.273 1.00 45.34 429 SER A CA 1
ATOM 1602 C C . SER A 1 227 ? 10.436 44.813 -3.572 1.00 46.41 429 SER A C 1
ATOM 1603 O O . SER A 1 227 ? 10.377 43.713 -4.141 1.00 48.86 429 SER A O 1
ATOM 1606 N N . GLN A 1 228 ? 9.909 45.035 -2.349 1.00 36.86 430 GLN A N 1
ATOM 1607 C CA . GLN A 1 228 ? 9.293 43.926 -1.628 1.00 35.89 430 GLN A CA 1
ATOM 1608 C C . GLN A 1 228 ? 7.742 44.004 -1.683 1.00 31.90 430 GLN A C 1
ATOM 1609 O O . GLN A 1 228 ? 7.047 43.389 -0.869 1.00 32.31 430 GLN A O 1
ATOM 1615 N N . LEU A 1 229 ? 7.199 44.658 -2.706 1.00 33.36 431 LEU A N 1
ATOM 1616 C CA . LEU A 1 229 ? 5.737 44.717 -2.856 1.00 32.45 431 LEU A CA 1
ATOM 1617 C C . LEU A 1 229 ? 5.165 43.311 -2.967 1.00 29.86 431 LEU A C 1
ATOM 1618 O O . LEU A 1 229 ? 4.055 43.069 -2.464 1.00 28.97 431 LEU A O 1
ATOM 1623 N N . PHE A 1 230 ? 5.799 42.442 -3.779 1.00 30.77 432 PHE A N 1
ATOM 1624 C CA . PHE A 1 230 ? 5.311 41.075 -3.947 1.00 30.80 432 PHE A CA 1
ATOM 1625 C C . PHE A 1 230 ? 5.106 40.399 -2.588 1.00 30.35 432 PHE A C 1
ATOM 1626 O O . PHE A 1 230 ? 4.032 39.807 -2.332 1.00 27.90 432 PHE A O 1
ATOM 1634 N N . ALA A 1 231 ? 6.118 40.492 -1.730 1.00 29.97 433 ALA A N 1
ATOM 1635 C CA . ALA A 1 231 ? 5.992 39.956 -0.374 1.00 31.55 433 ALA A CA 1
ATOM 1636 C C . ALA A 1 231 ? 4.852 40.586 0.412 1.00 31.05 433 ALA A C 1
ATOM 1637 O O . ALA A 1 231 ? 4.047 39.903 1.054 1.00 32.40 433 ALA A O 1
ATOM 1639 N N . LYS A 1 232 ? 4.750 41.910 0.394 1.00 30.87 434 LYS A N 1
ATOM 1640 C CA . LYS A 1 232 ? 3.722 42.545 1.173 1.00 30.28 434 LYS A CA 1
ATOM 1641 C C . LYS A 1 232 ? 2.317 42.164 0.674 1.00 31.59 434 LYS A C 1
ATOM 1642 O O . LYS A 1 232 ? 1.359 42.101 1.443 1.00 31.29 434 LYS A O 1
ATOM 1648 N N . LEU A 1 233 ? 2.153 42.096 -0.652 1.00 26.63 435 LEU A N 1
ATOM 1649 C CA . LEU A 1 233 ? 0.885 41.743 -1.233 1.00 25.90 435 LEU A CA 1
ATOM 1650 C C . LEU A 1 233 ? 0.515 40.307 -0.850 1.00 29.28 435 LEU A C 1
ATOM 1651 O O . LEU A 1 233 ? -0.620 40.017 -0.455 1.00 27.75 435 LEU A O 1
ATOM 1656 N N . LEU A 1 234 ? 1.445 39.361 -0.997 1.00 26.09 436 LEU A N 1
ATOM 1657 C CA . LEU A 1 234 ? 1.028 37.997 -0.733 1.00 26.8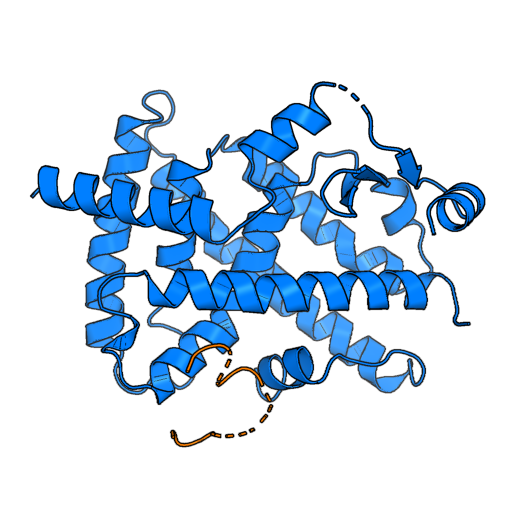6 436 LEU A CA 1
ATOM 1658 C C . LEU A 1 234 ? 0.663 37.804 0.723 1.00 28.58 436 LEU A C 1
ATOM 1659 O O . LEU A 1 234 ? -0.246 36.989 1.022 1.00 30.33 436 LEU A O 1
ATOM 1664 N N . GLN A 1 235 ? 1.339 38.548 1.594 1.00 28.53 437 GLN A N 1
ATOM 1665 C CA . GLN A 1 235 ? 1.042 38.457 3.011 1.00 32.31 437 GLN A CA 1
ATOM 1666 C C . GLN A 1 235 ? -0.414 38.875 3.269 1.00 35.73 437 GLN A C 1
ATOM 1667 O O . GLN A 1 235 ? -0.982 38.395 4.241 1.00 37.57 437 GLN A O 1
ATOM 1673 N N . LYS A 1 236 ? -1.013 39.679 2.383 1.00 32.78 438 LYS A N 1
ATOM 1674 C CA . LYS A 1 236 ? -2.436 40.048 2.538 1.00 31.98 438 LYS A CA 1
ATOM 1675 C C . LYS A 1 236 ? -3.398 38.861 2.415 1.00 35.42 438 LYS A C 1
ATOM 1676 O O . LYS A 1 236 ? -4.558 38.931 2.845 1.00 33.62 438 LYS A O 1
ATOM 1682 N N . MET A 1 237 ? -2.947 37.735 1.872 1.00 32.90 439 MET A N 1
ATOM 1683 C CA . MET A 1 237 ? -3.802 36.564 1.725 1.00 34.27 439 MET A CA 1
ATOM 1684 C C . MET A 1 237 ? -4.171 36.057 3.118 1.00 39.35 439 MET A C 1
ATOM 1685 O O . MET A 1 237 ? -5.273 35.535 3.337 1.00 38.65 439 MET A O 1
ATOM 1690 N N . THR A 1 238 ? -3.256 36.240 4.070 1.00 36.46 440 THR A N 1
ATOM 1691 C CA . THR A 1 238 ? -3.518 35.839 5.436 1.00 41.61 440 THR A CA 1
ATOM 1692 C C . THR A 1 238 ? -4.643 36.716 5.988 1.00 41.89 440 THR A C 1
ATOM 1693 O O . THR A 1 238 ? -5.573 36.200 6.605 1.00 41.91 440 THR A O 1
ATOM 1697 N N . ASP A 1 239 ? -4.523 38.029 5.771 1.00 36.53 441 ASP A N 1
ATOM 1698 C CA . ASP A 1 239 ? -5.549 38.996 6.175 1.00 38.11 441 ASP A CA 1
ATOM 1699 C C . ASP A 1 239 ? -6.896 38.620 5.584 1.00 37.53 441 ASP A C 1
ATOM 1700 O O . ASP A 1 239 ? -7.920 38.629 6.301 1.00 36.75 441 ASP A O 1
ATOM 1705 N N . LEU A 1 240 ? -6.951 38.378 4.260 1.00 33.68 442 LEU A N 1
ATOM 1706 C CA . LEU A 1 240 ? -8.208 38.037 3.621 1.00 33.63 442 LEU A CA 1
ATOM 1707 C C . LEU A 1 240 ? -8.876 36.828 4.250 1.00 35.87 442 LEU A C 1
ATOM 1708 O O . LEU A 1 240 ? -10.090 36.831 4.462 1.00 36.67 442 LEU A O 1
ATOM 1713 N N . ARG A 1 241 ? -8.121 35.760 4.495 1.00 34.15 443 ARG A N 1
ATOM 1714 C CA . ARG A 1 241 ? -8.717 34.575 5.079 1.00 38.14 443 ARG A CA 1
ATOM 1715 C C . ARG A 1 241 ? -9.306 34.863 6.464 1.00 41.28 443 ARG A C 1
ATOM 1716 O O . ARG A 1 241 ? -10.331 34.291 6.815 1.00 36.17 443 ARG A O 1
ATOM 1724 N N . GLN A 1 242 ? -8.645 35.711 7.240 1.00 40.97 444 GLN A N 1
ATOM 1725 C CA . GLN A 1 242 ? -9.142 36.066 8.571 1.00 44.19 444 GLN A CA 1
ATOM 1726 C C . GLN A 1 242 ? -10.453 36.836 8.439 1.00 40.80 444 GLN A C 1
ATOM 1727 O O . GLN A 1 242 ? -11.395 36.552 9.181 1.00 43.29 444 GLN A O 1
ATOM 1733 N N . ILE A 1 243 ? -10.534 37.789 7.503 1.00 37.63 445 ILE A N 1
ATOM 1734 C CA . ILE A 1 243 ? -11.726 38.603 7.276 1.00 39.16 445 ILE A CA 1
ATOM 1735 C C . ILE A 1 243 ? -12.885 37.684 6.916 1.00 37.73 445 ILE A C 1
ATOM 1736 O O . ILE A 1 243 ? -14.027 37.882 7.346 1.00 36.40 445 ILE A O 1
ATOM 1741 N N . VAL A 1 244 ? -12.608 36.686 6.073 1.00 34.81 446 VAL A N 1
ATOM 1742 C CA . VAL A 1 244 ? -13.652 35.811 5.595 1.00 33.50 446 VAL A CA 1
ATOM 1743 C C . VAL A 1 244 ? -14.150 34.913 6.736 1.00 34.85 446 VAL A C 1
ATOM 1744 O O . VAL A 1 244 ? -15.371 34.689 6.831 1.00 38.68 446 VAL A O 1
ATOM 1748 N N . THR A 1 245 ? -13.220 34.405 7.551 1.00 37.99 447 THR A N 1
ATOM 1749 C CA . THR A 1 245 ? -13.530 33.556 8.705 1.00 43.08 447 THR A CA 1
ATOM 1750 C C . THR A 1 245 ? -14.477 34.285 9.655 1.00 47.19 447 THR A C 1
ATOM 1751 O O . THR A 1 245 ? -15.489 33.721 10.074 1.00 47.13 447 THR A O 1
ATOM 1755 N N . GLU A 1 246 ? -14.112 35.531 9.978 1.00 49.06 448 GLU A N 1
ATOM 1756 C CA . GLU A 1 246 ? -14.858 36.417 10.861 1.00 53.20 448 GLU A CA 1
ATOM 1757 C C . GLU A 1 246 ? -16.233 36.727 10.277 1.00 51.28 448 GLU A C 1
ATOM 1758 O O . GLU A 1 246 ? -17.238 36.798 10.991 1.00 46.28 448 GLU A O 1
ATOM 1764 N N . HIS A 1 247 ? -16.300 36.911 8.955 1.00 40.26 449 HIS A N 1
ATOM 1765 C CA . HIS A 1 247 ? -17.550 37.240 8.302 1.00 40.22 449 HIS A CA 1
ATOM 1766 C C . HIS A 1 247 ? -18.540 36.074 8.433 1.00 40.51 449 HIS A C 1
ATOM 1767 O O . HIS A 1 247 ? -19.729 36.242 8.753 1.00 41.51 449 HIS A O 1
ATOM 1774 N N . VAL A 1 248 ? -18.054 34.874 8.148 1.00 41.16 450 VAL A N 1
ATOM 1775 C CA . VAL A 1 248 ? -18.884 33.681 8.217 1.00 46.35 450 VAL A CA 1
ATOM 1776 C C . VAL A 1 248 ? -19.412 33.479 9.634 1.00 52.22 450 VAL A C 1
ATOM 1777 O O . VAL A 1 248 ? -20.589 33.139 9.792 1.00 51.02 450 VAL A O 1
ATOM 1781 N N . GLN A 1 249 ? -18.578 33.767 10.646 1.00 50.92 451 GLN A N 1
ATOM 1782 C CA . GLN A 1 249 ? -19.002 33.747 12.041 1.00 53.94 451 GLN A CA 1
ATOM 1783 C C . GLN A 1 249 ? -20.118 34.741 12.333 1.00 53.33 451 GLN A C 1
ATOM 1784 O O . GLN A 1 249 ? -21.079 34.403 13.025 1.00 61.78 451 GLN A O 1
ATOM 1790 N N . LEU A 1 250 ? -20.011 35.975 11.854 1.00 53.59 452 LEU A N 1
ATOM 1791 C CA . LEU A 1 250 ? -21.067 36.948 12.084 1.00 53.33 452 LEU A CA 1
ATOM 1792 C C . LEU A 1 250 ? -22.366 36.520 11.397 1.00 56.00 452 LEU A C 1
ATOM 1793 O O . LEU A 1 250 ? -23.461 36.878 11.846 1.00 49.95 452 LEU A O 1
ATOM 1798 N N . LEU A 1 251 ? -22.286 35.763 10.302 1.00 45.33 453 LEU A N 1
ATOM 1799 C CA . LEU A 1 251 ? -23.502 35.295 9.653 1.00 51.19 453 LEU A CA 1
ATOM 1800 C C . LEU A 1 251 ? -24.196 34.218 10.490 1.00 55.86 453 LEU A C 1
ATOM 1801 O O . LEU A 1 251 ? -25.428 34.169 10.530 1.00 51.18 453 LEU A O 1
ATOM 1806 N N . GLN A 1 252 ? -23.410 33.334 11.108 1.00 60.46 454 GLN A N 1
ATOM 1807 C CA . GLN A 1 252 ? -23.945 32.308 11.998 1.00 71.42 454 GLN A CA 1
ATOM 1808 C C . GLN A 1 252 ? -24.777 32.926 13.120 1.00 76.21 454 GLN A C 1
ATOM 1809 O O . GLN A 1 252 ? -25.891 32.479 13.399 1.00 81.70 454 GLN A O 1
ATOM 1815 N N . VAL A 1 253 ? -24.229 33.964 13.755 1.00 78.10 455 VAL A N 1
ATOM 1816 C CA . VAL A 1 253 ? -24.935 34.723 14.774 1.00 82.54 455 VAL A CA 1
ATOM 1817 C C . VAL A 1 253 ? -26.289 35.185 14.241 1.00 81.59 455 VAL A C 1
ATOM 1818 O O . VAL A 1 253 ? -27.346 34.823 14.756 1.00 84.82 455 VAL A O 1
ATOM 1822 N N . ILE A 1 254 ? -26.226 35.997 13.190 1.00 75.17 456 ILE A N 1
ATOM 1823 C CA . ILE A 1 254 ? -27.399 36.521 12.520 1.00 81.86 456 ILE A CA 1
ATOM 1824 C C . ILE A 1 254 ? -28.362 35.404 12.115 1.00 82.13 456 ILE A C 1
ATOM 1825 O O . ILE A 1 254 ? -29.570 35.625 12.117 1.00 83.95 456 ILE A O 1
ATOM 1830 N N . LYS A 1 255 ? -27.841 34.226 11.743 1.00 76.74 457 LYS A N 1
ATOM 1831 C CA . LYS A 1 255 ? -28.667 33.187 11.146 1.00 81.27 457 LYS A CA 1
ATOM 1832 C C . LYS A 1 255 ? -29.803 32.834 12.100 1.00 75.78 457 LYS A C 1
ATOM 1833 O O . LYS A 1 255 ? -30.931 32.638 11.665 1.00 78.96 457 LYS A O 1
ATOM 1839 N N . LYS A 1 256 ? -29.489 32.754 13.393 1.00 74.30 458 LYS A N 1
ATOM 1840 C CA . LYS A 1 256 ? -30.423 32.238 14.374 1.00 85.38 458 LYS A CA 1
ATOM 1841 C C . LYS A 1 256 ? -31.501 33.285 14.618 1.00 89.00 458 LYS A C 1
ATOM 1842 O O . LYS A 1 256 ? -32.669 33.076 14.285 1.00 97.19 458 LYS A O 1
ATOM 1848 N N . THR A 1 257 ? -31.066 34.431 15.152 1.00 83.33 459 THR A N 1
ATOM 1849 C CA . THR A 1 257 ? -31.956 35.379 15.800 1.00 84.13 459 THR A CA 1
ATOM 1850 C C . THR A 1 257 ? -32.645 36.266 14.768 1.00 79.93 459 THR A C 1
ATOM 1851 O O . THR A 1 257 ? -33.729 36.776 15.030 1.00 82.46 459 THR A O 1
ATOM 1855 N N . GLU A 1 258 ? -32.012 36.460 13.604 1.00 89.42 460 GLU A N 1
ATOM 1856 C CA . GLU A 1 258 ? -32.632 37.248 12.557 1.00 86.01 460 GLU A CA 1
ATOM 1857 C C . GLU A 1 258 ? -33.426 36.292 11.672 1.00 86.09 460 GLU A C 1
ATOM 1858 O O . GLU A 1 258 ? -32.938 35.771 10.676 1.00 79.82 460 GLU A O 1
ATOM 1864 N N . THR A 1 259 ? -34.672 36.056 12.082 1.00 88.42 461 THR A N 1
ATOM 1865 C CA . THR A 1 259 ? -35.630 35.309 11.283 1.00 93.16 461 THR A CA 1
ATOM 1866 C C . THR A 1 259 ? -36.101 36.157 10.102 1.00 94.33 461 THR A C 1
ATOM 1867 O O . THR A 1 259 ? -36.886 35.693 9.279 1.00 93.26 461 THR A O 1
ATOM 1871 N N . ASP A 1 260 ? -35.585 37.394 10.037 1.00 96.21 462 ASP A N 1
ATOM 1872 C CA . ASP A 1 260 ? -36.027 38.420 9.108 1.00 95.81 462 ASP A CA 1
ATOM 1873 C C . ASP A 1 260 ? -34.983 38.649 8.013 1.00 98.49 462 ASP A C 1
ATOM 1874 O O . ASP A 1 260 ? -35.329 39.105 6.925 1.00 95.56 462 ASP A O 1
ATOM 1879 N N . MET A 1 261 ? -33.699 38.397 8.306 1.00 93.11 463 MET A N 1
ATOM 1880 C CA . MET A 1 261 ? -32.713 38.321 7.247 1.00 95.23 463 MET A CA 1
ATOM 1881 C C . MET A 1 261 ? -33.131 37.166 6.345 1.00 88.61 463 MET A C 1
ATOM 1882 O O . MET A 1 261 ? -33.823 36.236 6.773 1.00 86.05 463 MET A O 1
ATOM 1887 N N . SER A 1 262 ? -32.741 37.268 5.080 1.00 82.19 464 SER A N 1
ATOM 1888 C CA . SER A 1 262 ? -33.014 36.223 4.117 1.00 83.74 464 SER A CA 1
ATOM 1889 C C . SER A 1 262 ? -31.805 36.106 3.201 1.00 73.79 464 SER A C 1
ATOM 1890 O O . SER A 1 262 ? -31.444 37.068 2.532 1.00 79.83 464 SER A O 1
ATOM 1893 N N . LEU A 1 263 ? -31.148 34.943 3.252 1.00 71.44 465 LEU A N 1
ATOM 1894 C CA . LEU A 1 263 ? -29.877 34.734 2.581 1.00 65.90 465 LEU A CA 1
ATOM 1895 C C . LEU A 1 263 ? -30.129 34.331 1.132 1.00 52.25 465 LEU A C 1
ATOM 1896 O O . LEU A 1 263 ? -30.765 33.319 0.907 1.00 55.39 465 LEU A O 1
ATOM 1901 N N . HIS A 1 264 ? -29.539 35.055 0.173 1.00 49.32 466 HIS A N 1
ATOM 1902 C CA . HIS A 1 264 ? -29.683 34.669 -1.215 1.00 48.96 466 HIS A CA 1
ATOM 1903 C C . HIS A 1 264 ? -29.271 33.196 -1.379 1.00 44.64 466 HIS A C 1
ATOM 1904 O O . HIS A 1 264 ? -28.248 32.757 -0.852 1.00 47.04 466 HIS A O 1
ATOM 1911 N N . PRO A 1 265 ? -30.071 32.411 -2.111 1.00 46.21 467 PRO A N 1
ATOM 1912 C CA . PRO A 1 265 ? -29.857 30.976 -2.344 1.00 47.34 467 PRO A CA 1
ATOM 1913 C C . PRO A 1 265 ? -28.536 30.604 -2.990 1.00 40.24 467 PRO A C 1
ATOM 1914 O O . PRO A 1 265 ? -28.073 29.499 -2.666 1.00 44.78 467 PRO A O 1
ATOM 1918 N N . LEU A 1 266 ? -27.941 31.555 -3.792 1.00 44.31 468 LEU A N 1
ATOM 1919 C CA . LEU A 1 266 ? -26.572 31.354 -4.309 1.00 38.55 468 LEU A CA 1
ATOM 1920 C C . LEU A 1 266 ? -25.550 31.430 -3.168 1.00 46.19 468 LEU A C 1
ATOM 1921 O O . LEU A 1 266 ? -24.480 30.706 -3.199 1.00 43.58 468 LEU A O 1
ATOM 1926 N N . LEU A 1 267 ? -25.584 32.511 -2.381 1.00 43.25 469 LEU A N 1
ATOM 1927 C CA . LEU A 1 267 ? -24.675 32.645 -1.270 1.00 41.82 469 LEU A CA 1
ATOM 1928 C C . LEU A 1 267 ? -24.844 31.467 -0.298 1.00 44.93 469 LEU A C 1
ATOM 1929 O O . LEU A 1 267 ? -23.859 31.036 0.327 1.00 44.14 469 LEU A O 1
ATOM 1934 N N . GLN A 1 268 ? -26.078 30.979 -0.126 1.00 43.58 470 GLN A N 1
ATOM 1935 C CA . GLN A 1 268 ? -26.288 29.838 0.737 1.00 49.75 470 GLN A CA 1
ATOM 1936 C C . GLN A 1 268 ? -25.441 28.680 0.205 1.00 47.63 470 GLN A C 1
ATOM 1937 O O . GLN A 1 268 ? -24.775 28.006 0.975 1.00 47.43 470 GLN A O 1
ATOM 1943 N N . GLU A 1 269 ? -25.412 28.508 -1.120 1.00 44.91 471 GLU A N 1
ATOM 1944 C CA . GLU A 1 269 ? -24.683 27.395 -1.674 1.00 44.54 471 GLU A CA 1
ATOM 1945 C C . GLU A 1 269 ? -23.225 27.506 -1.281 1.00 42.11 471 GLU A C 1
ATOM 1946 O O . GLU A 1 269 ? -22.584 26.485 -1.041 1.00 47.30 471 GLU A O 1
ATOM 1952 N N . ILE A 1 270 ? -22.658 28.710 -1.390 1.00 40.21 472 ILE A N 1
ATOM 1953 C CA . ILE A 1 270 ? -21.275 28.908 -1.111 1.00 41.11 472 ILE A CA 1
ATOM 1954 C C . ILE A 1 270 ? -21.008 28.627 0.364 1.00 43.50 472 ILE A C 1
ATOM 1955 O O . ILE A 1 270 ? -19.984 28.058 0.678 1.00 45.61 472 ILE A O 1
ATOM 1960 N N . TYR A 1 271 ? -21.858 29.140 1.236 1.00 45.34 473 TYR A N 1
ATOM 1961 C CA . TYR A 1 271 ? -21.618 29.104 2.680 1.00 48.59 473 TYR A CA 1
ATOM 1962 C C . TYR A 1 271 ? -21.821 27.688 3.260 1.00 50.85 473 TYR A C 1
ATOM 1963 O O . TYR A 1 271 ? -21.192 27.330 4.250 1.00 57.59 473 TYR A O 1
ATOM 1972 N N . LYS A 1 272 ? -22.616 26.852 2.599 1.00 49.90 474 LYS A N 1
ATOM 1973 C CA . LYS A 1 272 ? -22.961 25.520 3.100 1.00 55.28 474 LYS A CA 1
ATOM 1974 C C . LYS A 1 272 ? -21.701 24.657 3.191 1.00 56.36 474 LYS A C 1
ATOM 1975 O O . LYS A 1 272 ? -21.012 24.438 2.193 1.00 55.33 474 LYS A O 1
ATOM 1981 N N . ASP A 1 273 ? -21.367 24.233 4.420 1.00 58.07 475 ASP A N 1
ATOM 1982 C CA . ASP A 1 273 ? -20.216 23.380 4.695 1.00 60.35 475 ASP A CA 1
ATOM 1983 C C . ASP A 1 273 ? -18.908 24.034 4.271 1.00 55.43 475 ASP A C 1
ATOM 1984 O O . ASP A 1 273 ? -18.001 23.343 3.804 1.00 55.83 475 ASP A O 1
ATOM 1989 N N . LEU A 1 274 ? -18.780 25.341 4.542 1.00 56.52 476 LEU A N 1
ATOM 1990 C CA . LEU A 1 274 ? -17.583 26.080 4.195 1.00 57.40 476 LEU A CA 1
ATOM 1991 C C . LEU A 1 274 ? -16.587 26.004 5.371 1.00 63.73 476 LEU A C 1
ATOM 1992 O O . LEU A 1 274 ? -15.477 25.470 5.076 1.00 62.55 476 LEU A O 1
ATOM 2012 N N . THR B 2 3 ? -21.903 17.948 -15.118 1.00 27.74 2 THR B N 1
ATOM 2013 C CA . THR B 2 3 ? -22.197 17.307 -13.865 1.00 28.26 2 THR B CA 1
ATOM 2014 C C . THR B 2 3 ? -20.941 17.114 -13.017 1.00 29.45 2 THR B C 1
ATOM 2015 O O . THR B 2 3 ? -19.848 17.056 -13.537 1.00 31.98 2 THR B O 1
ATOM 2019 N N . HIS B 2 4 ? -21.133 17.005 -11.712 1.00 28.95 3 HIS B N 1
ATOM 2020 C CA . HIS B 2 4 ? -20.061 16.774 -10.756 1.00 31.52 3 HIS B CA 1
ATOM 2021 C C . HIS B 2 4 ? -20.715 16.309 -9.469 1.00 33.34 3 HIS B C 1
ATOM 2022 O O . HIS B 2 4 ? -21.962 16.313 -9.379 1.00 33.46 3 HIS B O 1
ATOM 2029 N N . LYS B 2 5 ? -19.886 15.895 -8.501 1.00 33.25 4 LYS B N 1
ATOM 2030 C CA . LYS B 2 5 ? -20.376 15.182 -7.336 1.00 37.56 4 LYS B CA 1
ATOM 2031 C C . LYS B 2 5 ? -21.369 15.983 -6.510 1.00 38.45 4 LYS B C 1
ATOM 2032 O O . LYS B 2 5 ? -22.256 15.382 -5.908 1.00 38.99 4 LYS B O 1
ATOM 2038 N N . ARG B 2 6 ? -21.273 17.311 -6.490 1.00 33.38 5 ARG B N 1
ATOM 2039 C CA . ARG B 2 6 ? -22.100 18.138 -5.637 1.00 33.54 5 ARG B CA 1
ATOM 2040 C C . ARG B 2 6 ? -23.068 18.978 -6.465 1.00 31.81 5 ARG B C 1
ATOM 2041 O O . ARG B 2 6 ? -23.497 20.048 -6.031 1.00 33.82 5 ARG B O 1
ATOM 2049 N N . LEU B 2 7 ? -23.423 18.484 -7.658 1.00 33.08 6 LEU B N 1
ATOM 2050 C CA . LEU B 2 7 ? -24.290 19.217 -8.551 1.00 32.21 6 LEU B CA 1
ATOM 2051 C C . LEU B 2 7 ? -25.532 19.678 -7.789 1.00 31.88 6 LEU B C 1
ATOM 2052 O O . LEU B 2 7 ? -25.874 20.866 -7.905 1.00 30.51 6 LEU B O 1
ATOM 2065 N N . SER B 2 9 ? -26.227 20.428 -4.761 1.00 35.20 8 SER B N 1
ATOM 2066 C CA . SER B 2 9 ? -26.089 21.491 -3.734 1.00 37.67 8 SER B CA 1
ATOM 2067 C C . SER B 2 9 ? -25.276 22.693 -4.262 1.00 35.07 8 SER B C 1
ATOM 2068 O O . SER B 2 9 ? -25.206 23.678 -3.502 1.00 37.68 8 SER B O 1
ATOM 2089 N N . ARG B 2 12 ? -27.032 26.667 -8.562 1.00 32.69 11 ARG B N 1
ATOM 2090 C CA . ARG B 2 12 ? -26.936 28.058 -9.067 1.00 29.73 11 ARG B CA 1
ATOM 2091 C C . ARG B 2 12 ? -25.480 28.434 -9.439 1.00 28.28 11 ARG B C 1
ATOM 2092 O O . ARG B 2 12 ? -25.229 29.000 -10.515 1.00 31.39 11 ARG B O 1
ATOM 2100 N N . LEU B 2 13 ? -24.531 27.974 -8.651 1.00 29.84 12 LEU B N 1
ATOM 2101 C CA . LEU B 2 13 ? -23.122 28.253 -8.998 1.00 28.94 12 LEU B CA 1
ATOM 2102 C C . LEU B 2 13 ? -22.700 27.521 -10.291 1.00 27.45 12 LEU B C 1
ATOM 2103 O O . LEU B 2 13 ? -22.012 28.090 -11.154 1.00 27.90 12 LEU B O 1
ATOM 2108 N N . THR B 2 14 ? -23.142 26.240 -10.435 1.00 27.78 13 THR B N 1
ATOM 2109 C CA . THR B 2 14 ? -22.882 25.479 -11.646 1.00 26.95 13 THR B CA 1
ATOM 2110 C C . THR B 2 14 ? -23.537 26.126 -12.833 1.00 29.62 13 THR B C 1
ATOM 2111 O O . THR B 2 14 ? -22.938 26.166 -13.922 1.00 29.93 13 THR B O 1
ATOM 2122 N N . ILE B 2 16 ? -23.907 29.215 -13.309 1.00 30.69 15 ILE B N 1
ATOM 2123 C CA . ILE B 2 16 ? -23.013 30.339 -13.724 1.00 29.31 15 ILE B CA 1
ATOM 2124 C C . ILE B 2 16 ? -21.759 29.841 -14.450 1.00 29.81 15 ILE B C 1
ATOM 2125 O O . ILE B 2 16 ? -21.348 30.392 -15.474 1.00 30.22 15 ILE B O 1
ATOM 2130 N N . LEU B 2 17 ? -21.118 28.821 -13.907 1.00 27.51 16 LEU B N 1
ATOM 2131 C CA . LEU B 2 17 ? -19.830 28.326 -14.404 1.00 26.92 16 LEU B CA 1
ATOM 2132 C C . LEU B 2 17 ? -20.008 27.654 -15.772 1.00 29.13 16 LEU B C 1
ATOM 2133 O O . LEU B 2 17 ? -19.192 27.815 -16.663 1.00 32.02 16 LEU B O 1
ATOM 2138 N N . CYS B 2 18 ? -21.121 26.894 -15.909 1.00 29.08 17 CYS B N 1
ATOM 2139 C CA . CYS B 2 18 ? -21.275 25.942 -16.996 1.00 30.76 17 CYS B CA 1
ATOM 2140 C C . CYS B 2 18 ? -22.365 26.373 -18.009 1.00 41.04 17 CYS B C 1
ATOM 2141 O O . CYS B 2 18 ? -22.360 25.804 -19.099 1.00 39.61 17 CYS B O 1
#

InterPro domains:
  IPR000536 Nuclear hormone receptor, ligand-binding domain [PF00104] (319-485)
  IPR000536 Nuclear hormone receptor, ligand-binding domain [PS51843] (238-503)
  IPR000536 Nuclear hormone receptor, ligand-binding domain [SM00430] (315-474)
  IPR001628 Zinc finger, nuclear hormone receptor-type [PF00105] (138-204)
  IPR001628 Zinc finger, nuclear hormone receptor-type [PR00047] (139-155)
  IPR001628 Zinc finger, nuclear hormone receptor-type [PR00047] (155-170)
  IPR001628 Zinc finger, nuclear hormone receptor-type [PR00047] (187-195)
  IPR001628 Zinc finger, nuclear hormone receptor-type [PR00047] (195-203)
  IPR001628 Zinc finger, nuclear hormone receptor-type [PS00031] (139-165)
  IPR001628 Zinc finger, nuclear hormone receptor-type [PS51030] (136-210)
  IPR001628 Zinc finger, nuclear hormone receptor-type [SM00399] (136-206)
  IPR001723 Nuclear hormone receptor [PR00398] (199-209)
  IPR001723 Nuclear hormone receptor [PR00398] (316-337)
  IPR001723 Nuclear hormone receptor [PR00398] (337-353)
  IPR001723 Nuclear hormone receptor [PR00398] (405-420)
  IPR001723 Nuclear hormone receptor [PR00398] (462-479)
  IPR003074 Peroxisome proliferator-activated receptor [PR01288] (228-242)
  IPR003074 Peroxisome proliferator-activated receptor [PR01288] (242-261)
  IPR003074 Peroxisome proliferator-activated receptor [PR01288] (355-368)
  IPR003074 Peroxisome proliferator-activated receptor [PR01288] (372-387)

GO terms:
  GO:0005515 protein binding (F, IPI)
  GO:0042802 identical protein binding (F, IPI)
  GO:0004879 nuclear receptor activity (F, IDA)
  GO:0005634 nucleus (C, IDA)
  GO:0035357 peroxisome proliferator activated receptor signaling pathway (P, IDA)
  GO:0003700 DNA-binding transcription factor activity (F, IDA)
  GO:0010629 negative regulation of gene expression (P, IDA)
  GO:1904893 negative regulation of receptor signaling pathway via STAT (P, IDA)
  GO:0035357 peroxisome proliferator activated receptor signaling pathway (P, IGI)
  GO:0010628 positive regulation of gene expression (P, IGI)
  GO:0010629 negative regulation of gene expression (P, IGI)
  GO:1903845 negative regulation of cellular response to transforming growth factor beta stimulus (P, IGI)
  GO:0060392 negative regulation of SMAD protein signal transduction (P, IGI)
  GO:0030512 negative regulation of transforming growth factor beta receptor signaling pathway (P, IGI)
  GO:0048662 negative regulation of smooth muscle cell proliferation (P, IGI)
  GO:0045668 negative regulation of osteoblast differentiation (P, IMP)
  GO:0030514 negative regulation of BMP signaling pathway (P, IMP)
  GO:0097677 STAT family protein binding (F, IPI)
  GO:0050699 WW domain binding (F, IMP)
  GO:0045944 positive regulation of transcription by RNA polymerase II (P, IDA)

Sequence (263 aa):
ESADLRALAKHLYDSYIKSFPLTKAKARAILTGSPFVIYDMNSLMMGESKEVAIRIFQGCQFRSVEAVQEITEYAKSIPGFVNLDLNDQVTLLKYGVHEIIYTMLASLMNKDGVLISEGQGFMTREFLKSLRKPFGDFMEPKFEFAVKFNALELDDSDLAIFIAVIILSGDRPGLLNVKPIEDIQDNLLQALELQLKLNHPESSQLFAKLLQKMTDLRQIVTEHVQLLQVIKKTETDMSLHPLLQEIYKDLTHKRLSRLTILC

Radius of gyration: 18.64 Å; Cα contacts (8 Å, |Δi|>4): 293; chains: 2; bounding box: 52×49×40 Å